Protein AF-A0A2H0JPB0-F1 (afdb_monomer_lite)

Foldseek 3Di:
DDFDWWWQQFPDKQKDFLDPDDDVPPSVVVSNPRTDDDDDDPPLVVLQVDPDFDWGWTADPQKIKTWGAQVQNFKKKWADDPGIIIIHSDPLNVQLVVLFFAAPVVVLVCCVVVVDDPDQDARTPNMGIQGRGWMWMARSVDPPRPTDIDDDDDDPDPDDDPCPPPVVVVVVQPPHEAEQEFFLDPPSLVVVVVCVVVVHNYAYEYEEDCPDPGNVSSVVSCVVVVHDYHYDYPVNCVVVVVVCVVVVVCLCRPPPVNPVSNVCNVCSNVVVCVVDVPDDDD

Sequence (282 aa):
MGTHTTLVRADNAVLFTAPPGPTLQHSMDAAASHVTSGTVLDTDHASRAVLGQFASVTVEDNTFRLRTDPNGLRSIYVHDGPDALVFSTHLHLLALVTGGLRLNVDAFASHWLCHNGFTGESLAADTQRLHAGAGLDIDLRDSARAAAVAAPEPQPEPEPTSDLDDDRVFDVLSGKRLALALSGGLDSRFLLSILLRRRADVHPFVFGDEKDADVAAARMVCRRAGLPLTVIPNASLSHLLDTGYLDIFARDTFCISPITAAQHLCQYDRVLAALSPDVIVD

Radius of gyration: 22.6 Å; chains: 1; bounding box: 52×46×56 Å

Structure (mmCIF, N/CA/C/O backbone):
data_AF-A0A2H0JPB0-F1
#
_entry.id   AF-A0A2H0JPB0-F1
#
loop_
_atom_site.group_PDB
_atom_site.id
_atom_site.type_symbol
_atom_site.label_atom_id
_atom_site.label_alt_id
_atom_site.label_comp_id
_atom_site.label_asym_id
_atom_site.label_entity_id
_atom_site.label_seq_id
_atom_site.pdbx_PDB_ins_code
_atom_site.Cartn_x
_atom_site.Cartn_y
_atom_site.Cartn_z
_atom_site.occupancy
_atom_site.B_iso_or_equiv
_atom_site.auth_seq_id
_atom_site.auth_comp_id
_atom_site.auth_asym_id
_atom_site.auth_atom_id
_atom_site.pdbx_PDB_model_num
ATOM 1 N N . MET A 1 1 ? -22.735 -23.803 18.270 1.00 31.23 1 MET A N 1
ATOM 2 C CA . MET A 1 1 ? -22.518 -22.367 18.011 1.00 31.23 1 MET A CA 1
ATOM 3 C C . MET A 1 1 ? -21.529 -22.298 16.871 1.00 31.23 1 MET A C 1
ATOM 5 O O . MET A 1 1 ? -20.462 -22.879 17.001 1.00 31.23 1 MET A O 1
ATOM 9 N N . GLY A 1 2 ? -21.959 -21.803 15.711 1.00 29.78 2 GLY A N 1
ATOM 10 C CA . GLY A 1 2 ? -21.116 -21.753 14.518 1.00 29.78 2 GLY A CA 1
ATOM 11 C C . GLY A 1 2 ? -20.225 -20.520 14.564 1.00 29.78 2 GLY A C 1
ATOM 12 O O . GLY A 1 2 ? -20.722 -19.426 14.812 1.00 29.78 2 GLY A O 1
ATOM 13 N N . THR A 1 3 ? -18.929 -20.706 14.346 1.00 27.27 3 THR A N 1
ATOM 14 C CA . THR A 1 3 ? -17.975 -19.618 14.132 1.00 27.27 3 THR A CA 1
ATOM 15 C C . THR A 1 3 ? -18.289 -18.973 12.783 1.00 27.27 3 THR A C 1
ATOM 17 O O . THR A 1 3 ? -18.221 -19.638 11.750 1.00 27.27 3 THR A O 1
ATOM 20 N N . HIS A 1 4 ? -18.681 -17.699 12.779 1.00 28.80 4 HIS A N 1
ATOM 21 C CA . HIS A 1 4 ? -18.862 -16.926 11.552 1.00 28.80 4 HIS A CA 1
ATOM 22 C C . HIS A 1 4 ? -17.623 -16.059 11.329 1.00 28.80 4 HIS A C 1
ATOM 24 O O . HIS A 1 4 ? -17.545 -14.927 11.791 1.00 28.80 4 HIS A O 1
ATOM 30 N N . THR A 1 5 ? -16.637 -16.596 10.613 1.00 30.75 5 THR A N 1
ATOM 31 C CA . THR A 1 5 ? -15.475 -15.818 10.178 1.00 30.75 5 THR A CA 1
ATOM 32 C C . THR A 1 5 ? -15.841 -15.050 8.912 1.00 30.75 5 THR A C 1
ATOM 34 O O . THR A 1 5 ? -15.925 -15.617 7.822 1.00 30.75 5 THR A O 1
ATOM 37 N N . THR A 1 6 ? -16.072 -13.747 9.046 1.00 33.22 6 THR A N 1
ATOM 38 C CA . THR A 1 6 ? -16.277 -12.860 7.898 1.00 33.22 6 THR A CA 1
ATOM 39 C C . THR A 1 6 ? -14.927 -12.310 7.456 1.00 33.22 6 THR A C 1
ATOM 41 O O . THR A 1 6 ? -14.369 -11.446 8.119 1.00 33.22 6 THR A O 1
ATOM 44 N N . LEU A 1 7 ? -14.387 -12.789 6.333 1.00 32.06 7 LEU A N 1
ATOM 45 C CA . LEU A 1 7 ? -13.236 -12.151 5.695 1.00 32.06 7 LEU A CA 1
ATOM 46 C C . LEU A 1 7 ? -13.754 -11.006 4.814 1.00 32.06 7 LEU A C 1
ATOM 48 O O . LEU A 1 7 ? -14.201 -11.229 3.687 1.00 32.06 7 LEU A O 1
ATOM 52 N N . VAL A 1 8 ? -13.742 -9.782 5.338 1.00 35.28 8 VAL A N 1
ATOM 53 C CA . VAL A 1 8 ? -14.094 -8.596 4.548 1.00 35.28 8 VAL A CA 1
ATOM 54 C C . VAL A 1 8 ? -12.862 -8.163 3.760 1.00 35.28 8 VAL A C 1
ATOM 56 O O . VAL A 1 8 ? -11.836 -7.814 4.343 1.00 35.28 8 VAL A O 1
ATOM 59 N N . ARG A 1 9 ? -12.956 -8.147 2.426 1.00 33.16 9 ARG A N 1
ATOM 60 C CA . ARG A 1 9 ? -12.003 -7.412 1.589 1.00 33.16 9 ARG A CA 1
ATOM 61 C C . ARG A 1 9 ? -12.288 -5.924 1.806 1.00 33.16 9 ARG A C 1
ATOM 63 O O . ARG A 1 9 ? -13.222 -5.379 1.226 1.00 33.16 9 ARG A O 1
ATOM 70 N N . ALA A 1 10 ? -11.576 -5.320 2.754 1.00 36.22 10 ALA A N 1
ATOM 71 C CA . ALA A 1 10 ? -11.860 -3.981 3.257 1.00 36.22 10 ALA A CA 1
ATOM 72 C C . ALA A 1 10 ? -11.387 -2.890 2.282 1.00 36.22 10 ALA A C 1
ATOM 74 O O . ALA A 1 10 ? -10.395 -2.206 2.528 1.00 36.22 10 ALA A O 1
ATOM 75 N N . ASP A 1 11 ? -12.130 -2.724 1.189 1.00 33.56 11 ASP A N 1
ATOM 76 C CA . ASP A 1 11 ? -12.095 -1.513 0.360 1.00 33.56 11 ASP A CA 1
ATOM 77 C C . ASP A 1 11 ? -13.106 -0.453 0.879 1.00 33.56 11 ASP A C 1
ATOM 79 O O . ASP A 1 11 ? -13.287 0.589 0.259 1.00 33.56 11 ASP A O 1
ATOM 83 N N . ASN A 1 12 ? -13.761 -0.696 2.031 1.00 40.41 12 ASN A N 1
ATOM 84 C CA . ASN A 1 12 ? -14.835 0.130 2.604 1.00 40.41 12 ASN A CA 1
ATOM 85 C C . ASN A 1 12 ? -14.616 0.428 4.102 1.00 40.41 12 ASN A C 1
ATOM 87 O O . ASN A 1 12 ? -14.051 -0.391 4.828 1.00 40.41 12 ASN A O 1
ATOM 91 N N . ALA A 1 13 ? -15.118 1.575 4.577 1.00 37.53 13 ALA A N 1
ATOM 92 C CA . ALA A 1 13 ? -15.218 1.890 6.005 1.00 37.53 13 ALA A CA 1
ATOM 93 C C . ALA A 1 13 ? -16.395 1.144 6.649 1.00 37.53 13 ALA A C 1
ATOM 95 O O . ALA A 1 13 ? -17.462 1.025 6.042 1.00 37.53 13 ALA A O 1
ATOM 96 N N . VAL A 1 14 ? -16.213 0.665 7.882 1.00 52.06 14 VAL A N 1
ATOM 97 C CA . VAL A 1 14 ? -17.272 -0.006 8.644 1.00 52.06 14 VAL A CA 1
ATOM 98 C C . VAL A 1 14 ? -17.556 0.802 9.906 1.00 52.06 14 VAL A C 1
ATOM 100 O O . VAL A 1 14 ? -16.672 1.027 10.731 1.00 52.06 14 VAL A O 1
ATOM 103 N N . LEU A 1 15 ? -18.799 1.267 10.028 1.00 38.41 15 LEU A N 1
ATOM 104 C CA . LEU A 1 15 ? -19.288 2.034 11.169 1.00 38.41 15 LEU A CA 1
ATOM 105 C C . LEU A 1 15 ? -20.043 1.105 12.123 1.00 38.41 15 LEU A C 1
ATOM 107 O O . LEU A 1 15 ? -21.053 0.516 11.734 1.00 38.41 15 LEU A O 1
ATOM 111 N N . PHE A 1 16 ? -19.595 1.030 13.377 1.00 48.72 16 PHE A N 1
ATOM 112 C CA . PHE A 1 16 ? -20.351 0.406 14.459 1.00 48.72 16 PHE A CA 1
ATOM 113 C C . PHE A 1 16 ? -20.7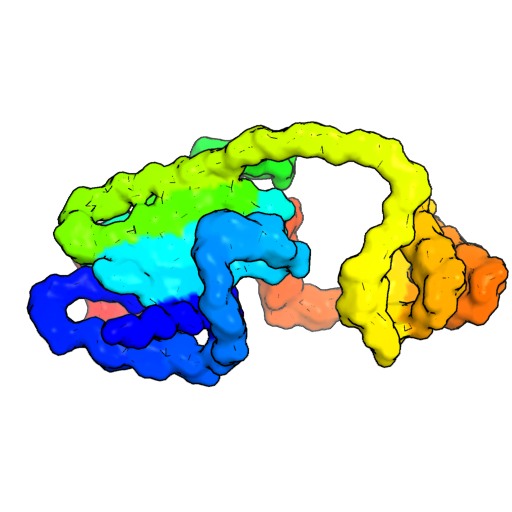43 1.461 15.485 1.00 48.72 16 PHE A C 1
ATOM 115 O O . PHE A 1 16 ? -19.911 1.976 16.228 1.00 48.72 16 PHE A O 1
ATOM 122 N N . THR A 1 17 ? -22.033 1.772 15.536 1.00 34.50 17 THR A N 1
ATOM 123 C CA . THR A 1 17 ? -22.596 2.580 16.614 1.00 34.50 17 THR A CA 1
ATOM 124 C C . THR A 1 17 ? -22.775 1.694 17.842 1.00 34.50 17 THR A C 1
ATOM 126 O O . THR A 1 17 ? -23.327 0.593 17.753 1.00 34.50 17 THR A O 1
ATOM 129 N N . ALA A 1 18 ? -22.286 2.139 18.999 1.00 33.69 18 ALA A N 1
ATOM 130 C CA . ALA A 1 18 ? -22.640 1.480 20.245 1.00 33.69 18 ALA A CA 1
ATOM 131 C C . ALA A 1 18 ? -24.136 1.713 20.482 1.00 33.69 18 ALA A C 1
ATOM 133 O O . ALA A 1 18 ? -24.597 2.852 20.374 1.00 33.69 18 ALA A O 1
ATOM 134 N N . PRO A 1 19 ? -24.937 0.678 20.766 1.00 33.41 19 PRO A N 1
ATOM 135 C CA . PRO A 1 19 ? -26.353 0.911 20.911 1.00 33.41 19 PRO A CA 1
ATOM 136 C C . PRO A 1 19 ? -26.708 1.208 22.371 1.00 33.41 19 PRO A C 1
ATOM 138 O O . PRO A 1 19 ? -26.174 0.573 23.282 1.00 33.41 19 PRO A O 1
ATOM 141 N N . PRO A 1 20 ? -27.752 2.007 22.623 1.00 31.80 20 PRO A N 1
ATOM 142 C CA . PRO A 1 20 ? -28.712 1.682 23.654 1.00 31.80 20 PRO A CA 1
ATOM 143 C C . PRO A 1 20 ? -29.806 0.794 23.016 1.00 31.80 20 PRO A C 1
ATOM 145 O O . PRO A 1 20 ? -30.854 1.295 22.625 1.00 31.80 20 PRO A O 1
ATOM 148 N N . GLY A 1 21 ? -29.578 -0.520 22.848 1.00 35.91 21 GLY A N 1
ATOM 149 C CA . GLY A 1 21 ? -30.621 -1.479 22.407 1.00 35.91 21 GLY A CA 1
ATOM 150 C C . GLY A 1 21 ? -30.342 -2.379 21.177 1.00 35.91 21 GLY A C 1
ATOM 151 O O . GLY A 1 21 ? -29.263 -2.359 20.594 1.00 35.91 21 GLY A O 1
ATOM 152 N N . PRO A 1 22 ? -31.291 -3.256 20.789 1.00 36.25 22 PRO A N 1
ATOM 153 C CA . PRO A 1 22 ? -31.059 -4.353 19.846 1.00 36.25 22 PRO A CA 1
ATOM 154 C C . PRO A 1 22 ? -31.114 -3.873 18.384 1.00 36.25 22 PRO A C 1
ATOM 156 O O . PRO A 1 22 ? -32.128 -4.036 17.711 1.00 36.25 22 PRO A O 1
ATOM 159 N N . THR A 1 23 ? -30.019 -3.293 17.883 1.00 42.84 23 THR A N 1
ATOM 160 C CA . THR A 1 23 ? -29.929 -2.773 16.496 1.00 42.84 23 THR A CA 1
ATOM 161 C C . THR A 1 23 ? -28.714 -3.293 15.711 1.00 42.84 23 THR A C 1
ATOM 163 O O . THR A 1 23 ? -28.474 -2.863 14.588 1.00 42.84 23 THR A O 1
ATOM 166 N N . LEU A 1 24 ? -27.961 -4.256 16.257 1.00 41.44 24 LEU A N 1
ATOM 167 C CA . LEU A 1 24 ? -26.752 -4.814 15.626 1.00 41.44 24 LEU A CA 1
ATOM 168 C C . LEU A 1 24 ? -27.025 -5.623 14.342 1.00 41.44 24 LEU A C 1
ATOM 170 O O . LEU A 1 24 ? -26.141 -5.737 13.498 1.00 41.44 24 LEU A O 1
ATOM 174 N N . GLN A 1 25 ? -28.240 -6.151 14.153 1.00 39.78 25 GLN A N 1
ATOM 175 C CA . GLN A 1 25 ? -28.530 -7.085 13.057 1.00 39.78 25 GLN A CA 1
ATOM 176 C C . GLN A 1 25 ? -28.500 -6.423 11.664 1.00 39.78 25 GLN A C 1
ATOM 178 O O . GLN A 1 25 ? -28.002 -7.019 10.717 1.00 39.78 25 GLN A O 1
ATOM 183 N N . HIS A 1 26 ? -28.983 -5.181 11.532 1.00 37.91 26 HIS A N 1
ATOM 184 C CA . HIS A 1 26 ? -29.129 -4.526 10.224 1.00 37.91 26 HIS A CA 1
ATOM 185 C C . HIS A 1 26 ? -27.812 -3.987 9.639 1.00 37.91 26 HIS A C 1
ATOM 187 O O . HIS A 1 26 ? -27.667 -3.936 8.419 1.00 37.91 26 HIS A O 1
ATOM 193 N N . SER A 1 27 ? -26.834 -3.626 10.477 1.00 40.72 27 SER A N 1
ATOM 194 C CA . SER A 1 27 ? -25.524 -3.137 10.011 1.00 40.72 27 SER A CA 1
ATOM 195 C C . SER A 1 27 ? -24.608 -4.265 9.521 1.00 40.72 27 SER A C 1
ATOM 197 O O . SER A 1 27 ? -23.755 -4.037 8.663 1.00 40.72 27 SER A O 1
ATOM 199 N N . MET A 1 28 ? -24.804 -5.495 10.012 1.00 38.53 28 MET A N 1
ATOM 200 C CA . MET A 1 28 ? -24.041 -6.668 9.566 1.00 38.53 28 MET A CA 1
ATOM 201 C C . MET A 1 28 ? -24.381 -7.073 8.123 1.00 38.53 28 MET A C 1
ATOM 203 O O . MET A 1 28 ? -23.485 -7.463 7.373 1.00 38.53 28 MET A O 1
ATOM 207 N N . ASP A 1 29 ? -25.642 -6.918 7.707 1.00 36.34 29 ASP A N 1
ATOM 208 C CA . ASP A 1 29 ? -26.115 -7.333 6.379 1.00 36.34 29 ASP A CA 1
ATOM 209 C C . ASP A 1 29 ? -25.551 -6.460 5.239 1.00 36.34 29 ASP A C 1
ATOM 211 O O . ASP A 1 29 ? -25.300 -6.956 4.139 1.00 36.34 29 ASP A O 1
ATOM 215 N N . ALA A 1 30 ? -25.286 -5.171 5.489 1.00 34.66 30 ALA A N 1
ATOM 216 C CA . ALA A 1 30 ? -24.742 -4.251 4.482 1.00 34.66 30 ALA A CA 1
ATOM 217 C C . ALA A 1 30 ? -23.243 -4.488 4.201 1.00 34.66 30 ALA A C 1
ATOM 219 O O . ALA A 1 30 ? -22.815 -4.482 3.042 1.00 34.66 30 ALA A O 1
ATOM 220 N N . ALA A 1 31 ? -22.452 -4.768 5.245 1.00 35.91 31 ALA A N 1
ATOM 221 C CA . ALA A 1 31 ? -21.025 -5.091 5.126 1.00 35.91 31 ALA A CA 1
ATOM 222 C C . ALA A 1 31 ? -20.775 -6.477 4.490 1.00 35.91 31 ALA A C 1
ATOM 224 O O . ALA A 1 31 ? -19.703 -6.728 3.939 1.00 35.91 31 ALA A O 1
ATOM 225 N N . ALA A 1 32 ? -21.773 -7.367 4.520 1.00 33.06 32 ALA A N 1
ATOM 226 C CA . ALA A 1 32 ? -21.680 -8.734 4.012 1.00 33.06 32 ALA A CA 1
ATOM 227 C C . ALA A 1 32 ? -21.745 -8.865 2.472 1.00 33.06 32 ALA A C 1
ATOM 229 O O . ALA A 1 32 ? -21.511 -9.949 1.934 1.00 33.06 32 ALA A O 1
ATOM 230 N N . SER A 1 33 ? -22.030 -7.786 1.735 1.00 28.03 33 SER A N 1
ATOM 231 C CA . SER A 1 33 ? -22.273 -7.833 0.280 1.00 28.03 33 SER A CA 1
ATOM 232 C C . SER A 1 33 ? -21.031 -8.116 -0.593 1.00 28.03 33 SER A C 1
ATOM 234 O O . SER A 1 33 ? -21.174 -8.420 -1.778 1.00 28.03 33 SER A O 1
ATOM 236 N N . HIS A 1 34 ? -19.821 -8.118 -0.015 1.00 34.84 34 HIS A N 1
ATOM 237 C CA . HIS A 1 34 ? -18.557 -8.441 -0.702 1.00 34.84 34 HIS A CA 1
ATOM 238 C C . HIS A 1 34 ? -17.701 -9.480 0.053 1.00 34.84 34 HIS A C 1
ATOM 240 O O . HIS A 1 34 ? -16.483 -9.342 0.172 1.00 34.84 34 HIS A O 1
ATOM 246 N N . VAL A 1 35 ? -18.340 -10.530 0.576 1.00 33.62 35 VAL A N 1
ATOM 247 C CA . VAL A 1 35 ? -17.692 -11.590 1.368 1.00 33.62 35 VAL A CA 1
ATOM 248 C C . VAL A 1 35 ? -17.345 -12.803 0.500 1.00 33.62 35 VAL A C 1
ATOM 250 O O . VAL A 1 35 ? -18.212 -13.416 -0.117 1.00 33.62 35 VAL A O 1
ATOM 253 N N . THR A 1 36 ? -16.074 -13.204 0.503 1.00 34.91 36 THR A N 1
ATOM 254 C CA . THR A 1 36 ? -15.636 -14.535 0.050 1.00 34.91 36 THR A CA 1
ATOM 255 C C . THR A 1 36 ? -15.444 -15.433 1.267 1.00 34.91 36 THR A C 1
ATOM 257 O O . THR A 1 36 ? -14.625 -15.119 2.128 1.00 34.91 36 THR A O 1
ATOM 260 N N . SER A 1 37 ? -16.180 -16.548 1.356 1.00 27.89 37 SER A N 1
ATOM 261 C CA . SER A 1 37 ? -15.996 -17.521 2.440 1.00 27.89 37 SER A CA 1
ATOM 262 C C . SER A 1 37 ? -14.654 -18.241 2.285 1.00 27.89 37 SER A C 1
ATOM 264 O O . SER A 1 37 ? -14.410 -18.866 1.252 1.00 27.89 37 SER A O 1
ATOM 266 N N . GLY A 1 38 ? -13.814 -18.185 3.314 1.00 36.59 38 GLY A N 1
ATOM 267 C CA . GLY A 1 38 ? -12.582 -18.962 3.433 1.00 36.59 38 GLY A CA 1
ATOM 268 C C . GLY A 1 38 ? -12.594 -19.799 4.710 1.00 36.59 38 GLY A C 1
ATOM 269 O O . GLY A 1 38 ? -13.334 -19.505 5.646 1.00 36.59 38 GLY A O 1
ATOM 270 N N . THR A 1 39 ? -11.802 -20.868 4.724 1.00 33.03 39 THR A N 1
ATOM 271 C CA . THR A 1 39 ? -11.670 -21.801 5.847 1.00 33.03 39 THR A CA 1
ATOM 272 C C . THR A 1 39 ? -11.251 -21.071 7.124 1.00 33.03 39 THR A C 1
ATOM 274 O O . THR A 1 39 ? -10.307 -20.284 7.105 1.00 33.03 39 THR A O 1
ATOM 277 N N . VAL A 1 40 ? -11.944 -21.360 8.229 1.00 37.09 40 VAL A N 1
ATOM 278 C CA . VAL A 1 40 ? -11.623 -20.855 9.570 1.00 37.09 40 VAL A CA 1
ATOM 279 C C . VAL A 1 40 ? -10.256 -21.396 9.970 1.00 37.09 40 VAL A C 1
ATOM 281 O O . VAL A 1 40 ? -10.084 -22.603 10.142 1.00 37.09 40 VAL A O 1
ATOM 284 N N . LEU A 1 41 ? -9.276 -20.509 10.076 1.00 41.19 41 LEU A N 1
ATOM 285 C CA . LEU A 1 41 ? -7.976 -20.819 10.643 1.00 41.19 41 LEU A CA 1
ATOM 286 C C . LEU A 1 41 ? -7.879 -20.124 12.006 1.00 41.19 41 LEU A C 1
ATOM 288 O O . LEU A 1 41 ? -8.404 -19.025 12.165 1.00 41.19 41 LEU A O 1
ATOM 292 N N . ASP A 1 42 ? -7.214 -20.762 12.967 1.00 47.66 42 ASP A N 1
ATOM 293 C CA . ASP A 1 42 ? -6.915 -20.196 14.288 1.00 47.66 42 ASP A CA 1
ATOM 294 C C . ASP A 1 42 ? -6.270 -18.801 14.144 1.00 47.66 42 ASP A C 1
ATOM 296 O O . ASP A 1 42 ? -5.148 -18.671 13.647 1.00 47.66 42 ASP A O 1
ATOM 300 N N . THR A 1 43 ? -7.025 -17.743 14.461 1.00 54.72 43 THR A N 1
ATOM 301 C CA . THR A 1 43 ? -6.906 -16.434 13.788 1.00 54.72 43 THR A CA 1
ATOM 302 C C . THR A 1 43 ? -5.575 -15.715 14.024 1.00 54.72 43 THR A C 1
ATOM 304 O O . THR A 1 43 ? -5.121 -14.960 13.158 1.00 54.72 43 THR A O 1
ATOM 307 N N . ASP A 1 44 ? -4.905 -15.976 15.148 1.00 57.47 44 ASP A N 1
ATOM 308 C CA . ASP A 1 44 ? -3.653 -15.291 15.495 1.00 57.47 44 ASP A CA 1
ATOM 309 C C . ASP A 1 44 ? -2.418 -15.911 14.847 1.00 57.47 44 ASP A C 1
ATOM 311 O O . ASP A 1 44 ? -1.548 -15.193 14.356 1.00 57.47 44 ASP A O 1
ATOM 315 N N . HIS A 1 45 ? -2.329 -17.239 14.799 1.00 57.44 45 HIS A N 1
ATOM 316 C CA . HIS A 1 45 ? -1.209 -17.909 14.130 1.00 57.44 45 HIS A CA 1
ATOM 317 C C . HIS A 1 45 ? -1.436 -18.020 12.624 1.00 57.44 45 HIS A C 1
ATOM 319 O O . HIS A 1 45 ? -0.490 -17.955 11.837 1.00 57.44 45 HIS A O 1
ATOM 325 N N . ALA A 1 46 ? -2.693 -18.131 12.204 1.00 60.09 46 ALA A N 1
ATOM 326 C CA . ALA A 1 46 ? -3.039 -18.268 10.805 1.00 60.09 46 ALA A CA 1
ATOM 327 C C . ALA A 1 46 ? -2.818 -17.001 9.994 1.00 60.09 46 ALA A C 1
ATOM 329 O O . ALA A 1 46 ? -2.317 -17.089 8.878 1.00 60.09 46 ALA A O 1
ATOM 330 N N . SER A 1 47 ? -3.152 -15.831 10.546 1.00 61.44 47 SER A N 1
ATOM 331 C CA . SER A 1 47 ? -2.924 -14.555 9.859 1.00 61.44 47 SER A CA 1
ATOM 332 C C . SER A 1 47 ? -1.437 -14.338 9.561 1.00 61.44 47 SER A C 1
ATOM 334 O O . SER A 1 47 ? -1.095 -13.888 8.472 1.00 61.44 47 SER A O 1
ATOM 336 N N . ARG A 1 48 ? -0.540 -14.770 10.459 1.00 64.44 48 ARG A N 1
ATOM 337 C CA . ARG A 1 48 ? 0.919 -14.740 10.242 1.00 64.44 48 ARG A CA 1
ATOM 338 C C . ARG A 1 48 ? 1.396 -15.699 9.144 1.00 64.44 48 ARG A C 1
ATOM 340 O O . ARG A 1 48 ? 2.412 -15.436 8.510 1.00 64.44 48 ARG A O 1
ATOM 347 N N . ALA A 1 49 ? 0.679 -16.797 8.909 1.00 68.12 49 ALA A N 1
ATOM 348 C CA . ALA A 1 49 ? 1.000 -17.760 7.856 1.00 68.12 49 ALA A CA 1
ATOM 349 C C . ALA A 1 49 ? 0.509 -17.320 6.464 1.00 68.12 49 ALA A C 1
ATOM 351 O O . ALA A 1 49 ? 0.919 -17.899 5.453 1.00 68.12 49 ALA A O 1
ATOM 352 N N . VAL A 1 50 ? -0.359 -16.305 6.391 1.00 72.56 50 VAL A N 1
ATOM 353 C CA . VAL A 1 50 ? -0.830 -15.753 5.120 1.00 72.56 50 VAL A CA 1
ATOM 354 C C . VAL A 1 50 ? 0.260 -14.877 4.513 1.00 72.56 50 VAL A C 1
ATOM 356 O O . VAL A 1 50 ? 0.564 -13.789 4.995 1.00 72.56 50 VAL A O 1
ATOM 359 N N . LEU A 1 51 ? 0.816 -15.333 3.392 1.00 70.19 51 LEU A N 1
ATOM 360 C CA . LEU A 1 51 ? 1.655 -14.499 2.541 1.00 70.19 51 LEU A CA 1
ATOM 361 C C . LEU A 1 51 ? 0.765 -13.611 1.675 1.00 70.19 51 LEU A C 1
ATOM 363 O O . LEU A 1 51 ? 0.010 -14.104 0.837 1.00 70.19 51 LEU A O 1
ATOM 367 N N . GLY A 1 52 ? 0.865 -12.298 1.851 1.00 74.50 52 GLY A N 1
ATOM 368 C CA . GLY A 1 52 ? 0.141 -11.357 1.008 1.00 74.50 52 GLY A CA 1
ATOM 369 C C . GLY A 1 52 ? 0.022 -9.964 1.605 1.00 74.50 52 GLY A C 1
ATOM 370 O O . GLY A 1 52 ? 0.630 -9.646 2.621 1.00 74.50 52 GLY A O 1
ATOM 371 N N . GLN A 1 53 ? -0.777 -9.140 0.930 1.00 82.25 53 GLN A N 1
ATOM 372 C CA . GLN A 1 53 ? -1.191 -7.816 1.389 1.00 82.25 53 GLN A CA 1
ATOM 373 C C . GLN A 1 53 ? -2.616 -7.933 1.911 1.00 82.25 53 GLN A C 1
ATOM 375 O O . GLN A 1 53 ? -3.519 -8.250 1.131 1.00 82.25 53 GLN A O 1
ATOM 380 N N . PHE A 1 54 ? -2.835 -7.697 3.201 1.00 82.75 54 PHE A N 1
ATOM 381 C CA . PHE A 1 54 ? -4.168 -7.811 3.775 1.00 82.75 54 PHE A CA 1
ATOM 382 C C . PHE A 1 54 ? -4.353 -6.926 5.004 1.00 82.75 54 PHE A C 1
ATOM 384 O O . PHE A 1 54 ? -3.444 -6.675 5.788 1.00 82.75 54 PHE A O 1
ATOM 391 N N . ALA A 1 55 ? -5.597 -6.508 5.175 1.00 87.12 55 ALA A N 1
ATOM 392 C CA . ALA A 1 55 ? -6.165 -6.062 6.430 1.00 87.12 55 ALA A CA 1
ATOM 393 C C . ALA A 1 55 ? -7.401 -6.934 6.649 1.00 87.12 55 ALA A C 1
ATOM 395 O O . ALA A 1 55 ? -8.153 -7.182 5.705 1.00 87.12 55 ALA A O 1
ATOM 396 N N . SER A 1 56 ? -7.585 -7.444 7.859 1.00 90.12 56 SER A N 1
ATOM 397 C CA . SER A 1 56 ? -8.694 -8.338 8.176 1.00 90.12 56 SER A CA 1
ATOM 398 C C . SER A 1 56 ? -9.383 -7.903 9.452 1.00 90.12 56 SER A C 1
ATOM 400 O O . SER A 1 56 ? -8.751 -7.378 10.369 1.00 90.12 56 SER A O 1
ATOM 402 N N . VAL A 1 57 ? -10.690 -8.130 9.477 1.00 89.62 57 VAL A N 1
ATOM 403 C CA . VAL A 1 57 ? -11.537 -7.910 10.638 1.00 89.62 57 VAL A CA 1
ATOM 404 C C . VAL A 1 57 ? -12.428 -9.126 10.777 1.00 89.62 57 VAL A C 1
ATOM 406 O O . VAL A 1 57 ? -13.159 -9.453 9.847 1.00 89.62 57 VAL A O 1
ATOM 409 N N . THR A 1 58 ? -12.370 -9.785 11.924 1.00 89.44 58 THR A N 1
ATOM 410 C CA . THR A 1 58 ? -13.235 -10.918 12.258 1.00 89.44 58 THR A CA 1
ATOM 411 C C . THR A 1 58 ? -14.063 -10.589 13.488 1.00 89.44 58 THR A C 1
ATOM 413 O O . THR A 1 58 ? -13.613 -9.837 14.350 1.00 89.44 58 THR A O 1
ATOM 416 N N . VAL A 1 59 ? -15.263 -11.159 13.584 1.00 86.88 59 VAL A N 1
ATOM 417 C CA . VAL A 1 59 ? -16.162 -10.954 14.725 1.00 86.88 59 VAL A CA 1
ATOM 418 C C . VAL A 1 59 ? -16.508 -12.306 15.322 1.00 86.88 59 VAL A C 1
ATOM 420 O O . VAL A 1 59 ? -17.133 -13.129 14.659 1.00 86.88 59 VAL A O 1
ATOM 423 N N . GLU A 1 60 ? -16.111 -12.534 16.568 1.00 88.38 60 GLU A N 1
ATOM 424 C CA . GLU A 1 60 ? -16.367 -13.782 17.291 1.00 88.38 60 GLU A CA 1
ATOM 425 C C . GLU A 1 60 ? -16.744 -13.467 18.738 1.00 88.38 60 GLU A C 1
ATOM 427 O O . GLU A 1 60 ? -16.039 -12.723 19.405 1.00 88.38 60 GLU A O 1
ATOM 432 N N . ASP A 1 61 ? -17.864 -14.006 19.225 1.00 89.12 61 ASP A N 1
ATOM 433 C CA . ASP A 1 61 ? -18.309 -13.880 20.625 1.00 89.12 61 ASP A CA 1
ATOM 434 C C . ASP A 1 61 ? -18.382 -12.441 21.184 1.00 89.12 61 ASP A C 1
ATOM 436 O O . ASP A 1 61 ? -18.185 -12.212 22.377 1.00 89.12 61 ASP A O 1
ATOM 440 N N . ASN A 1 62 ? -18.775 -11.477 20.341 1.00 86.94 62 ASN A N 1
ATOM 441 C CA . ASN A 1 62 ? -18.769 -10.027 20.618 1.00 86.94 62 ASN A CA 1
ATOM 442 C C . ASN A 1 62 ? -17.370 -9.398 20.688 1.00 86.94 62 ASN A C 1
ATOM 444 O O . ASN A 1 62 ? -17.234 -8.274 21.156 1.00 86.94 62 ASN A O 1
ATOM 448 N N . THR A 1 63 ? -16.345 -10.079 20.192 1.00 88.19 63 THR A N 1
ATOM 449 C CA . THR A 1 63 ? -15.000 -9.537 20.037 1.00 88.19 63 THR A CA 1
ATOM 450 C C . THR A 1 63 ? -14.725 -9.257 18.565 1.00 88.19 63 THR A C 1
ATOM 452 O O . THR A 1 63 ? -14.787 -10.160 17.728 1.00 88.19 63 THR A O 1
ATOM 455 N N . PHE A 1 64 ? -14.383 -8.012 18.243 1.00 90.12 64 PHE A N 1
ATOM 456 C CA . PHE A 1 64 ? -13.729 -7.686 16.981 1.00 90.12 64 PHE A CA 1
ATOM 457 C C . PHE A 1 64 ? -12.246 -8.016 17.088 1.00 90.12 64 PHE A C 1
ATOM 459 O O . PHE A 1 64 ? -11.591 -7.561 18.021 1.00 90.12 64 PHE A O 1
ATOM 466 N N . ARG A 1 65 ? -11.705 -8.748 16.116 1.00 90.62 65 ARG A N 1
ATOM 467 C CA . ARG A 1 65 ? -10.261 -8.933 15.956 1.00 90.62 65 ARG A CA 1
ATOM 468 C C . ARG A 1 65 ? -9.821 -8.314 14.646 1.00 90.62 65 ARG A C 1
ATOM 470 O O . ARG A 1 65 ? -10.259 -8.735 13.578 1.00 90.62 65 ARG A O 1
ATOM 477 N N . LEU A 1 66 ? -8.969 -7.307 14.734 1.00 91.88 66 LEU A N 1
ATOM 478 C CA . LEU A 1 66 ? -8.406 -6.593 13.602 1.00 91.88 66 LEU A CA 1
ATOM 479 C C . LEU A 1 66 ? -6.948 -7.026 13.455 1.00 91.88 66 LEU A C 1
ATOM 481 O O . LEU A 1 66 ? -6.214 -7.059 14.445 1.00 91.88 66 LEU A O 1
ATOM 485 N N . ARG A 1 67 ? -6.526 -7.396 12.246 1.00 90.31 67 ARG A N 1
ATOM 486 C CA . ARG A 1 67 ? -5.155 -7.853 11.956 1.00 90.31 67 ARG A CA 1
ATOM 487 C C . ARG A 1 67 ? -4.663 -7.263 10.640 1.00 90.31 67 ARG A C 1
ATOM 489 O O . ARG A 1 67 ? -5.431 -7.189 9.676 1.00 90.31 67 ARG A O 1
ATOM 496 N N . THR A 1 68 ? -3.390 -6.899 10.585 1.00 86.81 68 THR A N 1
ATOM 497 C CA . THR A 1 68 ? -2.698 -6.403 9.383 1.00 86.81 68 THR A CA 1
ATOM 498 C C . THR A 1 68 ? -1.636 -7.390 8.909 1.00 86.81 68 THR A C 1
ATOM 500 O O . THR A 1 68 ? -1.162 -8.236 9.670 1.00 86.81 68 THR A O 1
ATOM 503 N N . ASP A 1 69 ? -1.249 -7.287 7.637 1.00 83.12 69 ASP A N 1
ATOM 504 C CA . ASP A 1 69 ? -0.178 -8.115 7.096 1.00 83.12 69 ASP A CA 1
ATOM 505 C C . ASP A 1 69 ? 1.183 -7.821 7.760 1.00 83.12 69 ASP A C 1
ATOM 507 O O . ASP A 1 69 ? 1.454 -6.674 8.139 1.00 83.12 69 ASP A O 1
ATOM 511 N N . PRO A 1 70 ? 2.077 -8.825 7.871 1.00 81.19 70 PRO A N 1
ATOM 512 C CA . PRO A 1 70 ? 3.393 -8.657 8.491 1.00 81.19 70 PRO A CA 1
ATOM 513 C C . PRO A 1 70 ? 4.307 -7.630 7.813 1.00 81.19 70 PRO A C 1
ATOM 515 O O . PRO A 1 70 ? 5.270 -7.191 8.432 1.00 81.19 70 PRO A O 1
ATOM 518 N N . ASN A 1 71 ? 4.030 -7.247 6.562 1.00 76.94 71 ASN A N 1
ATOM 519 C CA . ASN A 1 71 ? 4.832 -6.272 5.820 1.00 76.94 71 ASN A CA 1
ATOM 520 C C . ASN A 1 71 ? 4.303 -4.836 5.977 1.00 76.94 71 ASN A C 1
ATOM 522 O O . ASN A 1 71 ? 4.943 -3.896 5.509 1.00 76.94 71 ASN A O 1
ATOM 526 N N . GLY A 1 72 ? 3.141 -4.650 6.615 1.00 77.62 72 GLY A N 1
ATOM 527 C CA . GLY A 1 72 ? 2.516 -3.342 6.808 1.00 77.62 72 GLY A CA 1
ATOM 528 C C . GLY A 1 72 ? 2.051 -2.684 5.513 1.00 77.62 72 GLY A C 1
ATOM 529 O O . GLY A 1 72 ? 1.949 -1.459 5.458 1.00 77.62 72 GLY A O 1
ATOM 530 N N . LEU A 1 73 ? 1.775 -3.471 4.470 1.00 78.75 73 LEU A N 1
ATOM 531 C CA . LEU A 1 73 ? 1.338 -2.954 3.169 1.00 78.75 73 LEU A CA 1
ATOM 532 C C . LEU A 1 73 ? -0.130 -2.511 3.182 1.00 78.75 73 LEU A C 1
ATOM 534 O O . LEU A 1 73 ? -0.570 -1.770 2.295 1.00 78.75 73 LEU A O 1
ATOM 538 N N . ARG A 1 74 ? -0.898 -2.949 4.182 1.00 82.06 74 ARG A N 1
ATOM 539 C CA . ARG A 1 74 ? -2.210 -2.408 4.534 1.00 82.06 74 ARG A CA 1
ATOM 540 C C . ARG A 1 74 ? -2.240 -2.053 6.017 1.00 82.06 74 ARG A C 1
ATOM 542 O O . ARG A 1 74 ? -1.958 -2.882 6.875 1.00 82.06 74 ARG A O 1
ATOM 549 N N . SER A 1 75 ? -2.611 -0.812 6.315 1.00 86.12 75 SER A N 1
ATOM 550 C CA . SER A 1 75 ? -2.883 -0.362 7.682 1.00 86.12 75 SER A CA 1
ATOM 551 C C . SER A 1 75 ? -4.378 -0.417 7.975 1.00 86.12 75 SER A C 1
ATOM 553 O O . SER A 1 75 ? -5.200 -0.302 7.067 1.00 86.12 75 SER A O 1
ATOM 555 N N . ILE A 1 76 ? -4.721 -0.542 9.254 1.00 90.88 76 ILE A N 1
ATOM 556 C CA . ILE A 1 76 ? -6.074 -0.294 9.755 1.00 90.88 76 ILE A CA 1
ATOM 557 C C . ILE A 1 76 ? -5.989 0.898 10.701 1.00 90.88 76 ILE A C 1
ATOM 559 O O . ILE A 1 76 ? -5.168 0.913 11.616 1.00 90.88 76 ILE A O 1
ATOM 563 N N . TYR A 1 77 ? -6.832 1.891 10.473 1.00 91.25 77 TYR A N 1
ATOM 564 C CA . TYR A 1 77 ? -7.024 3.030 11.353 1.00 91.25 77 TYR A CA 1
ATOM 565 C C . TYR A 1 77 ? -8.248 2.774 12.215 1.00 91.25 77 TYR A C 1
ATOM 567 O O . TYR A 1 77 ? -9.279 2.356 11.690 1.00 91.25 77 TYR A O 1
ATOM 575 N N . VAL A 1 78 ? -8.133 3.024 13.512 1.00 92.44 78 VAL A N 1
ATOM 576 C CA . VAL A 1 78 ? -9.195 2.820 14.496 1.00 92.44 78 VAL A CA 1
ATOM 577 C C . VAL A 1 78 ? -9.413 4.133 15.232 1.00 92.44 78 VAL A C 1
ATOM 579 O O . VAL A 1 78 ? -8.479 4.673 15.819 1.00 92.44 78 VAL A O 1
ATOM 582 N N . HIS A 1 79 ? -10.632 4.648 15.181 1.00 90.75 79 HIS A N 1
ATOM 583 C CA . HIS A 1 79 ? -11.083 5.779 15.975 1.00 90.75 79 HIS A CA 1
ATOM 584 C C . HIS A 1 79 ? -12.086 5.275 17.007 1.00 90.75 79 HIS A C 1
ATOM 586 O O . HIS A 1 79 ? -13.123 4.705 16.655 1.00 90.75 79 HIS A O 1
ATOM 592 N N . ASP A 1 80 ? -11.757 5.478 18.277 1.00 87.19 80 ASP A N 1
ATOM 593 C CA . ASP A 1 80 ? -12.633 5.148 19.392 1.00 87.19 80 ASP A CA 1
ATOM 594 C C . ASP A 1 80 ? -13.296 6.426 19.906 1.00 87.19 80 ASP A C 1
ATOM 596 O O . ASP A 1 80 ? -12.742 7.159 20.725 1.00 87.19 80 ASP A O 1
ATOM 600 N N . GLY A 1 81 ? -14.461 6.729 19.336 1.00 84.50 81 GLY A N 1
ATOM 601 C CA . GLY A 1 81 ? -15.268 7.881 19.710 1.00 84.50 81 GLY A CA 1
ATOM 602 C C . GLY A 1 81 ? -16.245 7.555 20.847 1.00 84.50 81 GLY A C 1
ATOM 603 O O . GLY A 1 81 ? -16.515 6.384 21.133 1.00 84.50 81 GLY A O 1
ATOM 604 N N . PRO A 1 82 ? -16.854 8.574 21.476 1.00 80.75 82 PRO A N 1
ATOM 605 C CA . PRO A 1 82 ? -17.792 8.376 22.584 1.00 80.75 82 PRO A CA 1
ATOM 606 C C . PRO A 1 82 ? -18.977 7.472 22.200 1.00 80.75 82 PRO A C 1
ATOM 608 O O . PRO A 1 82 ? -19.337 6.559 22.946 1.00 80.75 82 PRO A O 1
ATOM 611 N N . ASP A 1 83 ? -19.526 7.659 20.999 1.00 79.81 83 ASP A N 1
ATOM 612 C CA . ASP A 1 83 ? -20.753 6.981 20.561 1.00 79.81 83 ASP A CA 1
ATOM 613 C C . ASP A 1 83 ? -20.495 5.736 19.707 1.00 79.81 83 ASP A C 1
ATOM 615 O O . ASP A 1 83 ? -21.346 4.850 19.593 1.00 79.81 83 ASP A O 1
ATOM 619 N N . ALA A 1 84 ? -19.323 5.651 19.083 1.00 84.81 84 ALA A N 1
ATOM 620 C CA . ALA A 1 84 ? -19.046 4.648 18.069 1.00 84.81 84 ALA A CA 1
ATOM 621 C C . ALA A 1 84 ? -17.568 4.280 18.026 1.00 84.81 84 ALA A C 1
ATOM 623 O O . ALA A 1 84 ? -16.688 5.124 18.191 1.00 84.81 84 ALA A O 1
ATOM 624 N N . LEU A 1 85 ? -17.327 3.012 17.717 1.00 86.75 85 LEU A N 1
ATOM 625 C CA . LEU A 1 85 ? -16.030 2.532 17.282 1.00 86.75 85 LEU A CA 1
ATOM 626 C C . LEU A 1 85 ? -16.050 2.488 15.755 1.00 86.75 85 LEU A C 1
ATOM 628 O O . LEU A 1 85 ? -16.897 1.823 15.150 1.00 86.75 85 LEU A O 1
ATOM 632 N N . VAL A 1 86 ? -15.105 3.180 15.130 1.00 90.81 86 VAL A N 1
ATOM 633 C CA . VAL A 1 86 ? -15.002 3.239 13.672 1.00 90.81 86 VAL A CA 1
ATOM 634 C C . VAL A 1 86 ? -13.616 2.789 13.261 1.00 90.81 86 VAL A C 1
ATOM 636 O O . VAL A 1 86 ? -12.616 3.219 13.831 1.00 90.81 86 VAL A O 1
ATOM 639 N N . PHE A 1 87 ? -13.537 1.935 12.249 1.00 92.94 87 PHE A N 1
ATOM 640 C CA . PHE A 1 87 ? -12.257 1.562 11.670 1.00 92.94 87 PHE A CA 1
ATOM 641 C C . PHE A 1 87 ? -12.323 1.508 10.148 1.00 92.94 87 PHE A C 1
ATOM 643 O O . PHE A 1 87 ? -13.375 1.301 9.538 1.00 92.94 87 PHE A O 1
ATOM 650 N N . SER A 1 88 ? -11.174 1.735 9.523 1.00 89.62 88 SER A N 1
ATOM 651 C CA . SER A 1 88 ? -11.042 1.814 8.072 1.00 89.62 88 SER A CA 1
ATOM 652 C C . SER A 1 88 ? -9.601 1.546 7.656 1.00 89.62 88 SER A C 1
ATOM 654 O O . SER A 1 88 ? -8.664 1.878 8.376 1.00 89.62 88 SER A O 1
ATOM 656 N N . THR A 1 89 ? -9.401 1.001 6.462 1.00 86.62 89 THR A N 1
ATOM 657 C CA . THR A 1 89 ? -8.084 0.953 5.803 1.00 86.62 89 THR A CA 1
ATOM 658 C C . THR A 1 89 ? -7.678 2.307 5.209 1.00 86.62 89 THR A C 1
ATOM 660 O O . THR A 1 89 ? -6.525 2.510 4.833 1.00 86.62 89 THR A O 1
ATOM 663 N N . HIS A 1 90 ? -8.611 3.264 5.175 1.00 82.81 90 HIS A N 1
ATOM 664 C CA . HIS A 1 90 ? -8.440 4.605 4.631 1.00 82.81 90 HIS A CA 1
ATOM 665 C C . HIS A 1 90 ? -8.797 5.681 5.659 1.00 82.81 90 HIS A C 1
ATOM 667 O O . HIS A 1 90 ? -9.952 5.795 6.083 1.00 82.81 90 HIS A O 1
ATOM 673 N N . LEU A 1 91 ? -7.823 6.529 5.998 1.00 82.25 91 LEU A N 1
ATOM 674 C CA . LEU A 1 91 ? -7.996 7.605 6.976 1.00 82.25 91 LEU A CA 1
ATOM 675 C C . LEU A 1 91 ? -9.027 8.662 6.536 1.00 82.25 91 LEU A C 1
ATOM 677 O O . LEU A 1 91 ? -9.748 9.199 7.369 1.00 82.25 91 LEU A O 1
ATOM 681 N N . HIS A 1 92 ? -9.150 8.935 5.231 1.00 79.75 92 HIS A N 1
ATOM 682 C CA . HIS A 1 92 ? -10.125 9.912 4.731 1.00 79.75 92 HIS A CA 1
ATOM 683 C C . HIS A 1 92 ? -11.578 9.445 4.916 1.00 79.75 92 HIS A C 1
ATOM 685 O O . HIS A 1 92 ? -12.429 10.261 5.253 1.00 79.75 92 HIS A O 1
ATOM 691 N N . LEU A 1 93 ? -11.861 8.145 4.749 1.00 80.94 93 LEU A N 1
ATOM 692 C CA . LEU A 1 93 ? -13.194 7.593 5.014 1.00 80.94 93 LEU A CA 1
ATOM 693 C C . LEU A 1 93 ? -13.516 7.631 6.505 1.00 80.94 93 LEU A C 1
ATOM 695 O O . LEU A 1 93 ? -14.652 7.904 6.876 1.00 80.94 93 LEU A O 1
ATOM 699 N N . LEU A 1 94 ? -12.507 7.390 7.349 1.00 84.44 94 LEU A N 1
ATOM 700 C CA . LEU A 1 94 ? -12.653 7.523 8.793 1.00 84.44 94 LEU A CA 1
ATOM 701 C C . LEU A 1 94 ? -13.073 8.953 9.147 1.00 84.44 94 LEU A C 1
ATOM 703 O O . LEU A 1 94 ? -14.098 9.127 9.790 1.00 84.44 94 LEU A O 1
ATOM 707 N N . ALA A 1 95 ? -12.361 9.956 8.622 1.00 82.50 95 ALA A N 1
ATOM 708 C CA . ALA A 1 95 ? -12.698 11.361 8.831 1.00 82.50 95 ALA A CA 1
ATOM 709 C C . ALA A 1 95 ? -14.088 11.737 8.313 1.00 82.50 95 ALA A C 1
ATOM 711 O O . ALA A 1 95 ? -14.804 12.468 8.983 1.00 82.50 95 ALA A O 1
ATOM 712 N N . LEU A 1 96 ? -14.505 11.220 7.157 1.00 79.81 96 LEU A N 1
ATOM 713 C CA . LEU A 1 96 ? -15.853 11.465 6.648 1.00 79.81 96 LEU A CA 1
ATOM 714 C C . LEU A 1 96 ? -16.932 10.942 7.611 1.00 79.81 96 LEU A C 1
ATOM 716 O O . LEU A 1 96 ? -17.917 11.630 7.863 1.00 79.81 96 LEU A O 1
ATOM 720 N N . VAL A 1 97 ? -16.746 9.733 8.144 1.00 83.44 97 VAL A N 1
ATOM 721 C CA . VAL A 1 97 ? -17.724 9.069 9.019 1.00 83.44 97 VAL A CA 1
ATOM 722 C C . VAL A 1 97 ? -17.761 9.687 10.416 1.00 83.44 97 VAL A C 1
ATOM 724 O O . VAL A 1 97 ? -18.829 9.758 11.017 1.00 83.44 97 VAL A O 1
ATOM 727 N N . THR A 1 98 ? -16.624 10.154 10.932 1.00 84.25 98 THR A N 1
ATOM 728 C CA . THR A 1 98 ? -16.528 10.769 12.265 1.00 84.25 98 THR A CA 1
ATOM 729 C C . THR A 1 98 ? -16.885 12.256 12.275 1.00 84.25 98 THR A C 1
ATOM 731 O O . THR A 1 98 ? -16.819 12.884 13.326 1.00 84.25 98 THR A O 1
ATOM 734 N N . GLY A 1 99 ? -17.255 12.837 11.128 1.00 84.75 99 GLY A N 1
ATOM 735 C CA . GLY A 1 99 ? -17.535 14.273 11.012 1.00 84.75 99 GLY A CA 1
ATOM 736 C C . GLY A 1 99 ? -16.277 15.149 10.960 1.00 84.75 99 GLY A C 1
ATOM 737 O O . GLY A 1 99 ? -16.352 16.357 11.135 1.00 84.75 99 GLY A O 1
ATOM 738 N N . GLY A 1 100 ? -15.118 14.545 10.711 1.00 85.19 100 GLY A N 1
ATOM 739 C CA . GLY A 1 100 ? -13.794 15.148 10.776 1.00 85.19 100 GLY A CA 1
ATOM 740 C C . GLY A 1 100 ? -12.890 14.387 11.747 1.00 85.19 100 GLY A C 1
ATOM 741 O O . GLY A 1 100 ? -13.343 13.634 12.604 1.00 85.19 100 GLY A O 1
ATOM 742 N N . LEU A 1 101 ? -11.581 14.576 11.611 1.00 85.06 101 LEU A N 1
ATOM 743 C CA . LEU A 1 101 ? -10.603 14.231 12.652 1.00 85.06 101 LEU A CA 1
ATOM 744 C C . LEU A 1 101 ? -9.717 15.452 12.859 1.00 85.06 101 LEU A C 1
ATOM 746 O O . LEU A 1 101 ? -9.703 16.370 12.044 1.00 85.06 101 LEU A O 1
ATOM 750 N N . ARG A 1 102 ? -8.937 15.462 13.931 1.00 87.38 102 ARG A N 1
ATOM 751 C CA . ARG A 1 102 ? -7.922 16.492 14.162 1.00 87.38 102 ARG A CA 1
ATOM 752 C C . ARG A 1 102 ? -6.564 15.996 13.703 1.00 87.38 102 ARG A C 1
ATOM 754 O O . ARG A 1 102 ? -6.270 14.817 13.840 1.00 87.38 102 ARG A O 1
ATOM 761 N N . LEU A 1 103 ? -5.707 16.878 13.200 1.00 85.94 103 LEU A N 1
ATOM 762 C CA . LEU A 1 103 ? -4.342 16.494 12.849 1.00 85.94 103 LEU A CA 1
ATOM 763 C C . LEU A 1 103 ? -3.503 16.214 14.105 1.00 85.94 103 LEU A C 1
ATOM 765 O O . LEU A 1 103 ? -3.456 17.037 15.019 1.00 85.94 103 LEU A O 1
ATOM 769 N N . ASN A 1 104 ? -2.780 15.096 14.106 1.00 87.56 104 ASN A N 1
ATOM 770 C CA . ASN A 1 104 ? -1.670 14.863 15.022 1.00 87.56 104 ASN A CA 1
ATOM 771 C C . ASN A 1 104 ? -0.406 15.534 14.460 1.00 87.56 104 ASN A C 1
ATOM 773 O O . ASN A 1 104 ? 0.235 15.012 13.547 1.00 87.56 104 ASN A O 1
ATOM 777 N N . VAL A 1 105 ? -0.068 16.713 14.991 1.00 85.38 105 VAL A N 1
ATOM 778 C CA . VAL A 1 105 ? 1.046 17.545 14.501 1.00 85.38 105 VAL A CA 1
ATOM 779 C C . VAL A 1 105 ? 2.400 16.845 14.653 1.00 85.38 105 VAL A C 1
ATOM 781 O O . VAL A 1 105 ? 3.247 16.973 13.770 1.00 85.38 105 VAL A O 1
ATOM 784 N N . ASP A 1 106 ? 2.598 16.073 15.720 1.00 88.81 106 ASP A N 1
ATOM 785 C CA . ASP A 1 106 ? 3.877 15.412 15.992 1.00 88.81 106 ASP A CA 1
ATOM 786 C C . ASP A 1 106 ? 4.102 14.224 15.047 1.00 88.81 106 ASP A C 1
ATOM 788 O O . ASP A 1 106 ? 5.164 14.107 14.422 1.00 88.81 106 ASP A O 1
ATOM 792 N N . ALA A 1 107 ? 3.071 13.395 14.851 1.00 85.56 107 ALA A N 1
ATOM 793 C CA . ALA A 1 107 ? 3.110 12.299 13.883 1.00 85.56 107 ALA A CA 1
ATOM 794 C C . ALA A 1 107 ? 3.258 12.825 12.447 1.00 85.56 107 ALA A C 1
ATOM 796 O O . ALA A 1 107 ? 4.041 12.291 11.658 1.00 85.56 107 ALA A O 1
ATOM 797 N N . PHE A 1 108 ? 2.559 13.917 12.124 1.00 83.88 108 PHE A N 1
ATOM 798 C CA . PHE A 1 108 ? 2.712 14.645 10.868 1.00 83.88 108 PHE A CA 1
ATOM 799 C C . PHE A 1 108 ? 4.155 15.096 10.654 1.00 83.88 108 PHE A C 1
ATOM 801 O O . PHE A 1 108 ? 4.731 14.825 9.599 1.00 83.88 108 PHE A O 1
ATOM 808 N N . ALA A 1 109 ? 4.746 15.783 11.635 1.00 83.06 109 ALA A N 1
ATOM 809 C CA . ALA A 1 109 ? 6.075 16.368 11.495 1.00 83.06 109 ALA A CA 1
ATOM 810 C C . ALA A 1 109 ? 7.126 15.268 11.343 1.00 83.06 109 ALA A C 1
ATOM 812 O O . ALA A 1 109 ? 8.012 15.361 10.492 1.00 83.06 109 ALA A O 1
ATOM 813 N N . SER A 1 110 ? 6.967 14.186 12.103 1.00 83.31 110 SER A N 1
ATOM 814 C CA . SER A 1 110 ? 7.803 12.993 12.008 1.00 83.31 110 SER A CA 1
ATOM 815 C C . SER A 1 110 ? 7.707 12.341 10.629 1.00 83.31 110 SER A C 1
ATOM 817 O O . SER A 1 110 ? 8.732 12.043 10.019 1.00 83.31 110 SER A O 1
ATOM 819 N N . HIS A 1 111 ? 6.496 12.159 10.095 1.00 79.00 111 HIS A N 1
ATOM 820 C CA . HIS A 1 111 ? 6.304 11.601 8.755 1.00 79.00 111 HIS A CA 1
ATOM 821 C C . HIS A 1 111 ? 6.911 12.503 7.673 1.00 79.00 111 HIS A C 1
ATOM 823 O O . HIS A 1 111 ? 7.608 12.016 6.785 1.00 79.00 111 HIS A O 1
ATOM 829 N N . TRP A 1 112 ? 6.702 13.816 7.780 1.00 75.94 112 TRP A N 1
ATOM 830 C CA . TRP A 1 112 ? 7.232 14.805 6.845 1.00 75.94 112 TRP A CA 1
ATOM 831 C C . TRP A 1 112 ? 8.762 14.779 6.773 1.00 75.94 112 TRP A C 1
ATOM 833 O O . TRP A 1 112 ? 9.340 14.762 5.687 1.00 75.94 112 TRP A O 1
ATOM 843 N N . LEU A 1 113 ? 9.422 14.760 7.933 1.00 80.56 113 LEU A N 1
ATOM 844 C CA . LEU A 1 113 ? 10.878 14.836 8.020 1.00 80.56 113 LEU A CA 1
ATOM 845 C C . LEU A 1 113 ? 11.563 13.501 7.720 1.00 80.56 113 LEU A C 1
ATOM 847 O O . LEU A 1 113 ? 12.648 13.497 7.143 1.00 80.56 113 LEU A O 1
ATOM 851 N N . CYS A 1 114 ? 10.949 12.379 8.102 1.00 75.25 114 CYS A N 1
ATOM 852 C CA . CYS A 1 114 ? 11.603 11.073 8.050 1.00 75.25 114 CYS A CA 1
ATOM 853 C C . CYS A 1 114 ? 11.170 10.199 6.863 1.00 75.25 114 CYS A C 1
ATOM 855 O O . CYS A 1 114 ? 11.820 9.180 6.643 1.00 75.25 114 CYS A O 1
ATOM 857 N N . HIS A 1 115 ? 10.124 10.574 6.107 1.00 57.50 115 HIS A N 1
ATOM 858 C CA . HIS A 1 115 ? 9.492 9.857 4.973 1.00 57.50 115 HIS A CA 1
ATOM 859 C C . HIS A 1 115 ? 8.984 8.425 5.272 1.00 57.50 115 HIS A C 1
ATOM 861 O O . HIS A 1 115 ? 7.942 8.029 4.769 1.00 57.50 115 HIS A O 1
ATOM 867 N N . ASN A 1 116 ? 9.659 7.665 6.138 1.00 59.16 116 ASN A N 1
ATOM 868 C CA . ASN A 1 116 ? 9.371 6.289 6.535 1.00 59.16 116 ASN A CA 1
ATOM 869 C C . ASN A 1 116 ? 9.432 6.161 8.065 1.00 59.16 116 ASN A C 1
ATOM 871 O O . ASN A 1 116 ? 10.283 5.471 8.625 1.00 59.16 116 ASN A O 1
ATOM 875 N N . GLY A 1 117 ? 8.554 6.883 8.764 1.00 62.28 117 GLY A N 1
ATOM 876 C CA . GLY A 1 117 ? 8.438 6.752 10.214 1.00 62.28 117 GLY A CA 1
ATOM 877 C C . GLY A 1 117 ? 7.942 5.355 10.600 1.00 62.28 117 GLY A C 1
ATOM 878 O O . GLY A 1 117 ? 6.814 4.990 10.270 1.00 62.28 117 GLY A O 1
ATOM 879 N N . PHE A 1 118 ? 8.749 4.599 11.349 1.00 66.88 118 PHE A N 1
ATOM 880 C CA . PHE A 1 118 ? 8.365 3.323 11.976 1.00 66.88 118 PHE A CA 1
ATOM 881 C C . PHE A 1 118 ? 7.481 3.531 13.219 1.00 66.88 118 PHE A C 1
ATOM 883 O O . PHE A 1 118 ? 7.604 2.820 14.213 1.00 66.88 118 PHE A O 1
ATOM 890 N N . THR A 1 119 ? 6.616 4.546 13.204 1.00 76.38 119 THR A N 1
ATOM 891 C CA . THR A 1 119 ? 5.736 4.848 14.332 1.00 76.38 119 THR A CA 1
ATOM 892 C C . THR A 1 119 ? 4.400 4.126 14.156 1.00 76.38 119 THR A C 1
ATOM 894 O O . THR A 1 119 ? 3.877 3.982 13.047 1.00 76.38 119 THR A O 1
ATOM 897 N N . GLY A 1 120 ? 3.824 3.664 15.266 1.00 75.00 120 GLY A N 1
ATOM 898 C CA . GLY A 1 120 ? 2.428 3.212 15.313 1.00 75.00 120 GLY A CA 1
ATOM 899 C C . GLY A 1 120 ? 1.427 4.373 15.352 1.00 75.00 120 GLY A C 1
ATOM 900 O O . GLY A 1 120 ? 0.227 4.151 15.477 1.00 75.00 120 GLY A O 1
ATOM 901 N N . GLU A 1 121 ? 1.910 5.614 15.277 1.00 84.69 121 GLU A N 1
ATOM 902 C CA . GLU A 1 121 ? 1.074 6.800 15.400 1.00 84.69 121 GLU A CA 1
ATOM 903 C C . GLU A 1 121 ? 0.300 7.071 14.109 1.00 84.69 121 GLU A C 1
ATOM 905 O O . GLU A 1 121 ? 0.807 6.906 12.995 1.00 84.69 121 GLU A O 1
ATOM 910 N N . SER A 1 122 ? -0.951 7.495 14.269 1.00 87.56 122 SER A N 1
ATOM 911 C CA . SER A 1 122 ? -1.765 8.000 13.169 1.00 87.56 122 SER A CA 1
ATOM 912 C C . SER A 1 122 ? -1.489 9.484 12.942 1.00 87.56 122 SER A C 1
ATOM 914 O O . SER A 1 122 ? -1.194 10.233 13.873 1.00 87.56 122 SER A O 1
ATOM 916 N N . LEU A 1 123 ? -1.657 9.921 11.693 1.00 87.75 123 LEU A N 1
ATOM 917 C CA . LEU A 1 123 ? -1.639 11.339 11.325 1.00 87.75 123 LEU A CA 1
ATOM 918 C C . LEU A 1 123 ? -2.882 12.085 11.817 1.00 87.75 123 LEU A C 1
ATOM 920 O O . LEU A 1 123 ? -2.872 13.311 11.889 1.00 87.75 123 LEU A O 1
ATOM 924 N N . ALA A 1 124 ?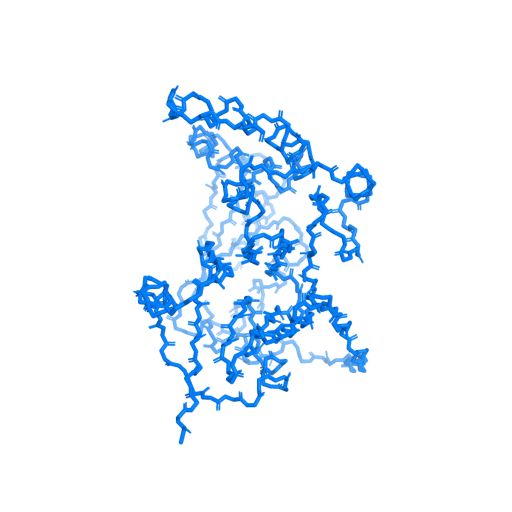 -3.937 11.357 12.179 1.00 88.62 124 ALA A N 1
ATOM 925 C CA . ALA A 1 124 ? -5.075 11.900 12.898 1.00 88.62 124 ALA A CA 1
ATOM 926 C C . ALA A 1 124 ? -4.907 11.675 14.406 1.00 88.62 124 ALA A C 1
ATOM 928 O O . ALA A 1 124 ? -4.586 10.570 14.844 1.00 88.62 124 ALA A O 1
ATOM 929 N N . ALA A 1 125 ? -5.145 12.720 15.193 1.00 88.12 125 ALA A N 1
ATOM 930 C CA . ALA A 1 125 ? -5.281 12.631 16.636 1.00 88.12 125 ALA A CA 1
ATOM 931 C C . ALA A 1 125 ? -6.464 11.724 17.000 1.00 88.12 125 ALA A C 1
ATOM 933 O O . ALA A 1 125 ? -7.386 11.535 16.200 1.00 88.12 125 ALA A O 1
ATOM 934 N N . ASP A 1 126 ? -6.399 11.131 18.192 1.00 88.69 126 ASP A N 1
ATOM 935 C CA . ASP A 1 126 ? -7.440 10.241 18.725 1.00 88.69 126 ASP A CA 1
ATOM 936 C C . ASP A 1 126 ? -7.761 9.060 17.787 1.00 88.69 126 ASP A C 1
ATOM 938 O O . ASP A 1 126 ? -8.854 8.498 17.778 1.00 88.69 126 ASP A O 1
ATOM 942 N N . THR A 1 127 ? -6.790 8.700 16.947 1.00 90.25 127 THR A N 1
ATOM 943 C CA . THR A 1 127 ? -6.857 7.583 16.012 1.00 90.25 127 THR A CA 1
ATOM 944 C C . THR A 1 127 ? -5.621 6.722 16.203 1.00 90.25 127 THR A C 1
ATOM 946 O O . THR A 1 127 ? -4.492 7.213 16.244 1.00 90.25 127 THR A O 1
ATOM 949 N N . GLN A 1 128 ? -5.819 5.417 16.267 1.00 90.50 128 GLN A N 1
ATOM 950 C CA . GLN A 1 128 ? -4.754 4.434 16.334 1.00 90.50 128 GLN A CA 1
ATOM 951 C C . GLN A 1 128 ? -4.495 3.848 14.947 1.00 90.50 128 GLN A C 1
ATOM 953 O O . GLN A 1 128 ? -5.437 3.547 14.216 1.00 90.50 128 GLN A O 1
ATOM 958 N N . ARG A 1 129 ? -3.222 3.667 14.575 1.00 90.44 129 ARG A N 1
ATOM 959 C CA . ARG A 1 129 ? -2.840 2.955 13.351 1.00 90.44 129 ARG A CA 1
ATOM 960 C C . ARG A 1 129 ? -2.272 1.585 13.705 1.00 90.44 129 ARG A C 1
ATOM 962 O O . ARG A 1 129 ? -1.235 1.482 14.359 1.00 90.44 129 ARG A O 1
ATOM 969 N N . LEU A 1 130 ? -2.908 0.528 13.214 1.00 89.12 130 LEU A N 1
ATOM 970 C CA . LEU A 1 130 ? -2.339 -0.815 13.240 1.00 89.12 130 LEU A CA 1
ATOM 971 C C . LEU A 1 130 ? -1.208 -0.886 12.209 1.00 89.12 130 LEU A C 1
ATOM 973 O O . LEU A 1 130 ? -1.430 -0.709 11.009 1.00 89.12 130 LEU A O 1
ATOM 977 N N . HIS A 1 131 ? 0.012 -1.079 12.707 1.00 83.75 131 HIS A N 1
ATOM 978 C CA . HIS A 1 131 ? 1.238 -1.178 11.918 1.00 83.75 131 HIS A CA 1
ATOM 979 C C . HIS A 1 131 ? 1.448 -2.606 11.393 1.00 83.75 131 HIS A C 1
ATOM 981 O O . HIS A 1 131 ? 0.565 -3.449 11.506 1.00 83.75 131 HIS A O 1
ATOM 987 N N . ALA A 1 132 ? 2.601 -2.875 10.782 1.00 84.00 132 ALA A N 1
ATOM 988 C CA . ALA A 1 132 ? 2.944 -4.179 10.222 1.00 84.00 132 ALA A CA 1
ATOM 989 C C . ALA A 1 132 ? 2.805 -5.316 11.252 1.00 84.00 132 ALA A C 1
ATOM 991 O O . ALA A 1 132 ? 3.395 -5.250 12.329 1.00 84.00 132 ALA A O 1
ATOM 992 N N . GLY A 1 133 ? 2.015 -6.341 10.920 1.00 84.88 133 GLY A N 1
ATOM 993 C CA . GLY A 1 133 ? 1.784 -7.521 11.761 1.00 84.88 133 GLY A CA 1
ATOM 994 C C . GLY A 1 133 ? 1.062 -7.249 13.084 1.00 84.88 133 GLY A C 1
ATOM 995 O O . GLY A 1 133 ? 1.055 -8.116 13.959 1.00 84.88 133 GLY A O 1
ATOM 996 N N . ALA A 1 134 ? 0.488 -6.057 13.251 1.00 87.19 134 ALA A N 1
ATOM 997 C CA . ALA A 1 134 ? -0.204 -5.666 14.464 1.00 87.19 134 ALA A CA 1
ATOM 998 C C . ALA A 1 134 ? -1.580 -6.337 14.573 1.00 87.19 134 ALA A C 1
ATOM 1000 O O . ALA A 1 134 ? -2.271 -6.589 13.578 1.00 87.19 134 ALA A O 1
ATOM 1001 N N . GLY A 1 135 ? -1.994 -6.573 15.816 1.00 89.56 135 GLY A N 1
ATOM 1002 C CA . GLY A 1 135 ? -3.325 -7.060 16.151 1.00 89.56 135 GLY A CA 1
ATOM 1003 C C . GLY A 1 135 ? -4.005 -6.187 17.193 1.00 89.56 135 GLY A C 1
ATOM 1004 O O . GLY A 1 135 ? -3.351 -5.666 18.099 1.00 89.56 135 GLY A O 1
ATOM 1005 N N . LEU A 1 136 ? -5.319 -6.037 17.048 1.00 90.06 136 LEU A N 1
ATOM 1006 C CA . LEU A 1 136 ? -6.181 -5.377 18.018 1.00 90.06 136 LEU A CA 1
ATOM 1007 C C . LEU A 1 136 ? -7.428 -6.216 18.262 1.00 90.06 136 LEU A C 1
ATOM 1009 O O . LEU A 1 136 ? -8.141 -6.541 17.312 1.00 90.06 136 LEU A O 1
ATOM 1013 N N . ASP A 1 137 ? -7.684 -6.528 19.527 1.00 90.44 137 ASP A N 1
ATOM 1014 C CA . ASP A 1 137 ? -8.893 -7.219 19.962 1.00 90.44 137 ASP A CA 1
ATOM 1015 C C . ASP A 1 137 ? -9.752 -6.271 20.783 1.00 90.44 137 ASP A C 1
ATOM 1017 O O . ASP A 1 137 ? -9.272 -5.634 21.719 1.00 90.44 137 ASP A O 1
ATOM 1021 N N . ILE A 1 138 ? -11.024 -6.171 20.412 1.00 88.44 138 ILE A N 1
ATOM 1022 C CA . ILE A 1 138 ? -11.975 -5.242 21.010 1.00 88.44 138 ILE A CA 1
ATOM 1023 C C . ILE A 1 138 ? -13.198 -6.039 21.443 1.00 88.44 138 ILE A C 1
ATOM 1025 O O . ILE A 1 138 ? -13.987 -6.473 20.602 1.00 88.44 138 ILE A O 1
ATOM 1029 N N . ASP A 1 139 ? -13.350 -6.250 22.749 1.00 88.06 139 ASP A N 1
ATOM 1030 C CA . ASP A 1 139 ? -14.550 -6.857 23.327 1.00 88.06 139 ASP A CA 1
ATOM 1031 C C . ASP A 1 139 ? -15.649 -5.795 23.455 1.00 88.06 139 ASP A C 1
ATOM 1033 O O . ASP A 1 139 ? -15.526 -4.844 24.220 1.00 88.06 139 ASP A O 1
ATOM 1037 N N . LEU A 1 140 ? -16.747 -5.967 22.721 1.00 82.50 140 LEU A N 1
ATOM 1038 C CA . LEU A 1 140 ? -17.881 -5.038 22.714 1.00 82.50 140 LEU A CA 1
ATOM 1039 C C . LEU A 1 140 ? -18.649 -4.999 24.037 1.00 82.50 140 LEU A C 1
ATOM 1041 O O . LEU A 1 140 ? -19.498 -4.128 24.228 1.00 82.50 140 LEU A O 1
ATOM 1045 N N . ARG A 1 141 ? -18.406 -5.958 24.934 1.00 84.75 141 ARG A N 1
ATOM 1046 C CA . ARG A 1 141 ? -18.993 -5.968 26.277 1.00 84.75 141 ARG A CA 1
ATOM 1047 C C . ARG A 1 141 ? -18.210 -5.084 27.236 1.00 84.75 141 ARG A C 1
ATOM 1049 O O . ARG A 1 141 ? -18.761 -4.702 28.267 1.00 84.75 141 ARG A O 1
ATOM 1056 N N . ASP A 1 142 ? -16.954 -4.780 26.917 1.00 81.06 142 ASP A N 1
ATOM 1057 C CA . ASP A 1 142 ? -16.145 -3.886 27.725 1.00 81.06 142 ASP A CA 1
ATOM 1058 C C . ASP A 1 142 ? -16.415 -2.434 27.323 1.00 81.06 142 ASP A C 1
ATOM 1060 O O . ASP A 1 142 ? -16.100 -1.978 26.223 1.00 81.06 142 ASP A O 1
ATOM 1064 N N . SER A 1 143 ? -17.029 -1.686 28.238 1.00 65.38 143 SER A N 1
ATOM 1065 C CA . SER A 1 143 ? -17.211 -0.244 28.078 1.00 65.38 143 SER A CA 1
ATOM 1066 C C . SER A 1 143 ? -15.883 0.517 28.113 1.00 65.38 143 SER A C 1
ATOM 1068 O O . SER A 1 143 ? -15.806 1.626 27.587 1.00 65.38 143 SER A O 1
ATOM 1070 N N . ALA A 1 144 ? -14.839 -0.056 28.725 1.00 60.19 144 ALA A N 1
ATOM 1071 C CA . ALA A 1 144 ? -13.485 0.472 28.685 1.00 60.19 144 ALA A CA 1
ATOM 1072 C C . ALA A 1 144 ? -12.796 -0.042 27.415 1.00 60.19 144 ALA A C 1
ATOM 1074 O O . ALA A 1 144 ? -12.003 -0.976 27.432 1.00 60.19 144 ALA A O 1
ATOM 1075 N N . ARG A 1 145 ? -13.094 0.604 26.290 1.00 64.62 145 ARG A N 1
ATOM 1076 C CA . ARG A 1 145 ? -12.613 0.259 24.940 1.00 64.62 145 ARG A CA 1
ATOM 1077 C C . ARG A 1 145 ? -11.101 0.456 24.714 1.00 64.62 145 ARG A C 1
ATOM 1079 O O . ARG A 1 145 ? -10.633 0.481 23.578 1.00 64.62 145 ARG A O 1
ATOM 1086 N N . ALA A 1 146 ? -10.312 0.565 25.784 1.00 54.75 146 ALA A N 1
ATOM 1087 C CA . ALA A 1 146 ? -8.865 0.714 25.726 1.00 54.75 146 ALA A CA 1
ATOM 1088 C C . ALA A 1 146 ? -8.211 -0.604 25.284 1.00 54.75 146 ALA A C 1
ATOM 1090 O O . ALA A 1 146 ? -7.762 -1.411 26.096 1.00 54.75 146 ALA A O 1
ATOM 1091 N N . ALA A 1 147 ? -8.158 -0.821 23.976 1.00 61.53 147 ALA A N 1
ATOM 1092 C CA . ALA A 1 147 ? -7.515 -1.982 23.398 1.00 61.53 147 ALA A CA 1
ATOM 1093 C C . ALA A 1 147 ? -6.013 -1.705 23.199 1.00 61.53 147 ALA A C 1
ATOM 1095 O O . ALA A 1 147 ? -5.597 -0.727 22.569 1.00 61.53 147 ALA A O 1
ATOM 1096 N N . ALA A 1 148 ? -5.174 -2.565 23.778 1.00 66.12 148 ALA A N 1
ATOM 1097 C CA . ALA A 1 148 ? -3.737 -2.518 23.558 1.00 66.12 148 ALA A CA 1
ATOM 1098 C C . ALA A 1 148 ? -3.420 -3.125 22.188 1.00 66.12 148 ALA A C 1
ATOM 1100 O O . ALA A 1 148 ? -3.827 -4.246 21.887 1.00 66.12 148 ALA A O 1
ATOM 1101 N N . VAL A 1 149 ? -2.658 -2.402 21.368 1.00 76.56 149 VAL A N 1
ATOM 1102 C CA . VAL A 1 149 ? -2.106 -2.978 20.141 1.00 76.56 149 VAL A CA 1
ATOM 1103 C C . VAL A 1 149 ? -0.984 -3.918 20.526 1.00 76.56 149 VAL A C 1
ATOM 1105 O O . VAL A 1 149 ? 0.019 -3.496 21.105 1.00 76.56 149 VAL A O 1
ATOM 1108 N N . ALA A 1 150 ? -1.149 -5.190 20.183 1.00 75.00 150 ALA A N 1
ATOM 1109 C CA . ALA A 1 150 ? -0.071 -6.147 20.304 1.00 75.00 150 ALA A CA 1
ATOM 1110 C C . ALA A 1 150 ? 1.015 -5.778 19.287 1.00 75.00 150 ALA A C 1
ATOM 1112 O O . ALA A 1 150 ? 0.771 -5.768 18.076 1.00 75.00 150 ALA A O 1
ATOM 1113 N N . ALA A 1 151 ? 2.208 -5.454 19.787 1.00 70.38 151 ALA A N 1
ATOM 1114 C CA . ALA A 1 151 ? 3.384 -5.338 18.941 1.00 70.38 151 ALA A CA 1
ATOM 1115 C C . ALA A 1 151 ? 3.711 -6.716 18.341 1.00 70.38 151 ALA A C 1
ATOM 1117 O O . ALA A 1 151 ? 3.521 -7.736 19.016 1.00 70.38 151 ALA A O 1
ATOM 1118 N N . PRO A 1 152 ? 4.215 -6.776 17.099 1.00 69.19 152 PRO A N 1
ATOM 1119 C CA . PRO A 1 152 ? 4.700 -8.023 16.542 1.00 69.19 152 PRO A CA 1
ATOM 1120 C C . PRO A 1 152 ? 5.844 -8.558 17.409 1.00 69.19 152 PRO A C 1
ATOM 1122 O O . PRO A 1 152 ? 6.753 -7.825 17.802 1.00 69.19 152 PRO A O 1
ATOM 1125 N N . GLU A 1 153 ? 5.797 -9.852 17.708 1.00 69.06 153 GLU A N 1
ATOM 1126 C CA . GLU A 1 153 ? 6.916 -10.523 18.361 1.00 69.06 153 GLU A CA 1
ATOM 1127 C C . GLU A 1 153 ? 8.108 -10.554 17.399 1.00 69.06 153 GLU A C 1
ATOM 1129 O O . GLU A 1 153 ? 7.918 -10.904 16.224 1.00 69.06 153 GLU A O 1
ATOM 1134 N N . PRO A 1 154 ? 9.329 -10.237 17.873 1.00 70.00 154 PRO A N 1
ATOM 1135 C CA . PRO A 1 154 ? 10.532 -10.356 17.065 1.00 70.00 154 PRO A CA 1
ATOM 1136 C C . PRO A 1 154 ? 10.609 -11.757 16.466 1.00 70.00 154 PRO A C 1
ATOM 1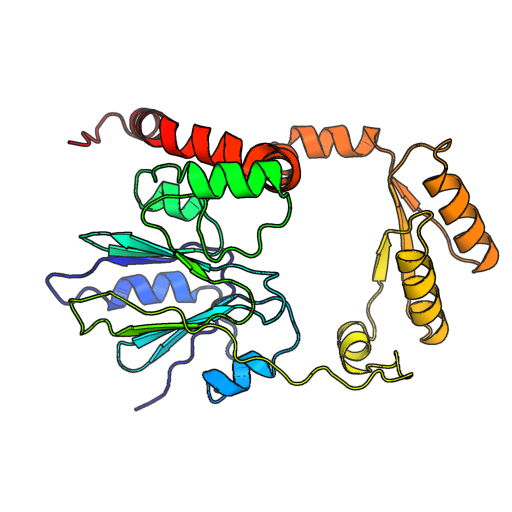138 O O . PRO A 1 154 ? 10.643 -12.753 17.190 1.00 70.00 154 PRO A O 1
ATOM 1141 N N . GLN A 1 155 ? 10.608 -11.836 15.140 1.00 65.00 155 GLN A N 1
ATOM 1142 C CA . GLN A 1 155 ? 10.872 -13.094 14.463 1.00 65.00 155 GLN A CA 1
ATOM 1143 C C . GLN A 1 155 ? 12.385 -13.322 14.442 1.00 65.00 155 GLN A C 1
ATOM 1145 O O . GLN A 1 155 ? 13.138 -12.353 14.300 1.00 65.00 155 GLN A O 1
ATOM 1150 N N . PRO A 1 156 ? 12.850 -14.574 14.584 1.00 70.62 156 PRO A N 1
ATOM 1151 C CA . PRO A 1 156 ? 14.244 -14.881 14.313 1.00 70.62 156 PRO A CA 1
ATOM 1152 C C . PRO A 1 156 ? 14.571 -14.430 12.889 1.00 70.62 156 PRO A C 1
ATOM 1154 O O . PRO A 1 156 ? 13.781 -14.660 11.969 1.00 70.62 156 PRO A O 1
ATOM 1157 N N . GLU A 1 157 ? 15.713 -13.761 12.720 1.00 68.19 157 GLU A N 1
ATOM 1158 C CA . GLU A 1 157 ? 16.177 -13.398 11.386 1.00 68.19 157 GLU A CA 1
ATOM 1159 C C . GLU A 1 157 ? 16.268 -14.679 10.550 1.00 68.19 157 GLU A C 1
ATOM 1161 O O . GLU A 1 157 ? 16.869 -15.661 11.000 1.00 68.19 157 GLU A O 1
ATOM 1166 N N . PRO A 1 158 ? 15.631 -14.720 9.368 1.00 67.19 158 PRO A N 1
ATOM 1167 C CA . PRO A 1 158 ? 15.773 -15.870 8.504 1.00 67.19 158 PRO A CA 1
ATOM 1168 C C . PRO A 1 158 ? 17.248 -16.003 8.126 1.00 67.19 158 PRO A C 1
ATOM 1170 O O . PRO A 1 158 ? 17.880 -15.030 7.712 1.00 67.19 158 PRO A O 1
ATOM 1173 N N . GLU A 1 159 ? 17.788 -17.215 8.254 1.00 75.69 159 GLU A N 1
ATOM 1174 C CA . GLU A 1 159 ? 19.119 -17.525 7.738 1.00 75.69 159 GLU A CA 1
ATOM 1175 C C . GLU A 1 159 ? 19.173 -17.127 6.254 1.00 75.69 159 GLU A C 1
ATOM 1177 O O . GLU A 1 159 ? 18.242 -17.453 5.506 1.00 75.69 159 GLU A O 1
ATOM 1182 N N . PRO A 1 160 ? 20.217 -16.411 5.804 1.00 66.94 160 PRO A N 1
ATOM 1183 C CA . PRO A 1 160 ? 20.329 -15.996 4.417 1.00 66.94 160 PRO A CA 1
ATOM 1184 C C . PRO A 1 160 ? 20.364 -17.237 3.523 1.00 66.94 160 PRO A C 1
ATOM 1186 O O . PRO A 1 160 ? 21.364 -17.950 3.451 1.00 66.94 160 PRO A O 1
ATOM 1189 N N . THR A 1 161 ? 19.257 -17.509 2.837 1.00 66.38 161 THR A N 1
ATOM 1190 C CA . THR A 1 161 ? 19.190 -18.614 1.882 1.00 66.38 161 THR A CA 1
ATOM 1191 C C . THR A 1 161 ? 19.682 -18.137 0.518 1.00 66.38 161 THR A C 1
ATOM 1193 O O . THR A 1 161 ? 19.413 -17.014 0.090 1.00 66.38 161 THR A O 1
ATOM 1196 N N . SER A 1 162 ? 20.422 -18.989 -0.191 1.00 60.34 162 SER A N 1
ATOM 1197 C CA . SER A 1 162 ? 20.770 -18.748 -1.597 1.00 60.34 162 SER A CA 1
ATOM 1198 C C . SER A 1 162 ? 19.587 -18.976 -2.545 1.00 60.34 162 SER A C 1
ATOM 1200 O O . SER A 1 162 ? 19.677 -18.641 -3.728 1.00 60.34 162 SER A O 1
ATOM 1202 N N . ASP A 1 163 ? 18.498 -19.559 -2.038 1.00 62.66 163 ASP A N 1
ATOM 1203 C CA . ASP A 1 163 ? 17.301 -19.887 -2.800 1.00 62.66 163 ASP A CA 1
ATOM 1204 C C . ASP A 1 163 ? 16.349 -18.694 -2.833 1.00 62.66 163 ASP A C 1
ATOM 1206 O O . ASP A 1 163 ? 15.403 -18.561 -2.066 1.00 62.66 163 ASP A O 1
ATOM 1210 N N . LEU A 1 164 ? 16.561 -17.850 -3.838 1.00 62.50 164 LEU A N 1
ATOM 1211 C CA . LEU A 1 164 ? 15.571 -16.879 -4.322 1.00 62.50 164 LEU A CA 1
ATOM 1212 C C . LEU A 1 164 ? 14.379 -17.550 -5.029 1.00 62.50 164 LEU A C 1
ATOM 1214 O O . LEU A 1 164 ? 13.522 -16.883 -5.606 1.00 62.50 164 LEU A O 1
ATOM 1218 N N . ASP A 1 165 ? 14.360 -18.878 -5.007 1.00 58.62 165 ASP A N 1
ATOM 1219 C CA . ASP A 1 165 ? 13.374 -19.767 -5.586 1.00 58.62 165 ASP A CA 1
ATOM 1220 C C . ASP A 1 165 ? 12.245 -20.049 -4.567 1.00 58.62 165 ASP A C 1
ATOM 1222 O O . ASP A 1 165 ? 11.855 -21.195 -4.369 1.00 58.62 165 ASP A O 1
ATOM 1226 N N . ASP A 1 166 ? 11.695 -19.010 -3.915 1.00 68.81 166 ASP A N 1
ATOM 1227 C CA . ASP A 1 166 ? 10.446 -19.165 -3.150 1.00 68.81 166 ASP A CA 1
ATOM 1228 C C . ASP A 1 166 ? 9.293 -19.411 -4.131 1.00 68.81 166 ASP A C 1
ATOM 1230 O O . ASP A 1 166 ? 8.695 -18.486 -4.695 1.00 68.81 166 ASP A O 1
ATOM 1234 N N . ASP A 1 167 ? 9.008 -20.693 -4.356 1.00 75.44 167 ASP A N 1
ATOM 1235 C CA . ASP A 1 167 ? 7.995 -21.160 -5.297 1.00 75.44 167 ASP A CA 1
ATOM 1236 C C . ASP A 1 167 ? 6.609 -20.573 -4.994 1.00 75.44 167 ASP A C 1
ATOM 1238 O O . ASP A 1 167 ? 5.837 -20.350 -5.923 1.00 75.44 167 ASP A O 1
ATOM 1242 N N . ARG A 1 168 ? 6.317 -20.182 -3.745 1.00 70.62 168 ARG A N 1
ATOM 1243 C CA . ARG A 1 168 ? 4.995 -19.666 -3.346 1.00 70.62 168 ARG A CA 1
ATOM 1244 C C . ARG A 1 168 ? 4.625 -18.375 -4.072 1.00 70.62 168 ARG A C 1
ATOM 1246 O O . ARG A 1 168 ? 3.468 -18.184 -4.443 1.00 70.62 168 ARG A O 1
ATOM 1253 N N . VAL A 1 169 ? 5.592 -17.481 -4.299 1.00 70.00 169 VAL A N 1
ATOM 1254 C CA . VAL A 1 169 ? 5.346 -16.243 -5.058 1.00 70.00 169 VAL A CA 1
ATOM 1255 C C . VAL A 1 169 ? 5.058 -16.580 -6.518 1.00 70.00 169 VAL A C 1
ATOM 1257 O O . VAL A 1 169 ? 4.120 -16.043 -7.108 1.00 70.00 169 VAL A O 1
ATOM 1260 N N . PHE A 1 170 ? 5.827 -17.497 -7.102 1.00 78.19 170 PHE A N 1
ATOM 1261 C CA . PHE A 1 170 ? 5.659 -17.891 -8.500 1.00 78.19 170 PHE A CA 1
ATOM 1262 C C . PHE A 1 170 ? 4.401 -18.724 -8.738 1.00 78.19 170 PHE A C 1
ATOM 1264 O O . PHE A 1 170 ? 3.794 -18.582 -9.797 1.00 78.19 170 PHE A O 1
ATOM 1271 N N . ASP A 1 171 ? 3.946 -19.494 -7.755 1.00 80.88 171 ASP A N 1
ATOM 1272 C CA . ASP A 1 171 ? 2.684 -20.229 -7.801 1.00 80.88 171 ASP A CA 1
ATOM 1273 C C . ASP A 1 171 ? 1.500 -19.272 -7.974 1.00 80.88 171 ASP A C 1
ATOM 1275 O O . ASP A 1 171 ? 0.639 -19.484 -8.830 1.00 80.88 171 ASP A O 1
ATOM 1279 N N . VAL A 1 172 ? 1.495 -18.152 -7.241 1.00 75.12 172 VAL A N 1
ATOM 1280 C CA . VAL A 1 172 ? 0.457 -17.112 -7.367 1.00 75.12 172 VAL A CA 1
ATOM 1281 C C . VAL A 1 172 ? 0.487 -16.434 -8.742 1.00 75.12 172 VAL A C 1
ATOM 1283 O O . VAL A 1 172 ? -0.552 -15.979 -9.240 1.00 75.12 172 VAL A O 1
ATOM 1286 N N . LEU A 1 173 ? 1.663 -16.345 -9.362 1.00 80.62 173 LEU A N 1
ATOM 1287 C CA . LEU A 1 173 ? 1.867 -15.719 -10.670 1.00 80.62 173 LEU A CA 1
ATOM 1288 C C . LEU A 1 173 ? 1.713 -16.703 -11.841 1.00 80.62 173 LEU A C 1
ATOM 1290 O O . LEU A 1 173 ? 1.621 -16.271 -12.992 1.00 80.62 173 LEU A O 1
ATOM 1294 N N . SER A 1 174 ? 1.665 -18.006 -11.566 1.00 84.06 174 SER A N 1
ATOM 1295 C CA . SER A 1 174 ? 1.670 -19.058 -12.577 1.00 84.06 174 SER A CA 1
ATOM 1296 C C . SER A 1 174 ? 0.480 -18.947 -13.533 1.00 84.06 174 SER A C 1
ATOM 1298 O O . SER A 1 174 ? -0.652 -18.666 -13.136 1.00 84.06 174 SER A O 1
ATOM 1300 N N . GLY A 1 175 ? 0.753 -19.129 -14.828 1.00 86.75 175 GLY A N 1
ATOM 1301 C CA . GLY A 1 175 ? -0.245 -19.034 -15.898 1.00 86.75 175 GLY A CA 1
ATOM 1302 C C . GLY A 1 175 ? -0.754 -17.619 -16.199 1.00 86.75 175 GLY A C 1
ATOM 1303 O O . GLY A 1 175 ? -1.620 -17.467 -17.060 1.00 86.75 175 GLY A O 1
ATOM 1304 N N . LYS A 1 176 ? -0.239 -16.581 -15.527 1.00 89.81 176 LYS A N 1
ATOM 1305 C CA . LYS A 1 176 ? -0.616 -15.183 -15.772 1.00 89.81 176 LYS A CA 1
ATOM 1306 C C . LYS A 1 176 ? 0.414 -14.485 -16.650 1.00 89.81 176 LYS A C 1
ATOM 1308 O O . LYS A 1 176 ? 1.611 -14.747 -16.562 1.00 89.81 176 LYS A O 1
ATOM 1313 N N . ARG A 1 177 ? -0.068 -13.526 -17.440 1.00 92.75 177 ARG A N 1
ATOM 1314 C CA . ARG A 1 177 ? 0.786 -12.541 -18.100 1.00 92.75 177 ARG A CA 1
ATOM 1315 C C . ARG A 1 177 ? 1.110 -11.415 -17.126 1.00 92.75 177 ARG A C 1
ATOM 1317 O O . ARG A 1 177 ? 0.205 -10.819 -16.544 1.00 92.75 177 ARG A O 1
ATOM 1324 N N . LEU A 1 178 ? 2.390 -11.129 -16.949 1.00 93.81 178 LEU A N 1
ATOM 1325 C CA . LEU A 1 178 ? 2.907 -10.237 -15.919 1.00 93.81 178 LEU A CA 1
ATOM 1326 C C . LEU A 1 178 ? 3.376 -8.929 -16.539 1.00 93.81 178 LEU A C 1
ATOM 1328 O O . LEU A 1 178 ? 4.233 -8.934 -17.414 1.00 93.81 178 LEU A O 1
ATOM 1332 N N . ALA A 1 179 ? 2.855 -7.800 -16.073 1.00 94.56 179 ALA A N 1
ATOM 1333 C CA . ALA A 1 179 ? 3.413 -6.500 -16.419 1.00 94.56 179 ALA A CA 1
ATOM 1334 C C . ALA A 1 179 ? 4.556 -6.175 -15.447 1.00 94.56 179 ALA A C 1
ATOM 1336 O O . ALA A 1 179 ? 4.348 -6.191 -14.235 1.00 94.56 179 ALA A O 1
ATOM 1337 N N . LEU A 1 180 ? 5.752 -5.883 -15.964 1.00 95.00 180 LEU A N 1
ATOM 1338 C CA . LEU A 1 180 ? 6.915 -5.548 -15.138 1.00 95.00 180 LEU A CA 1
ATOM 1339 C C . LEU A 1 180 ? 7.392 -4.127 -15.428 1.00 95.00 180 LEU A C 1
ATOM 1341 O O . LEU A 1 180 ? 7.883 -3.854 -16.523 1.00 95.00 180 LEU A O 1
ATOM 1345 N N . ALA A 1 181 ? 7.304 -3.255 -14.423 1.00 94.69 181 ALA A N 1
ATOM 1346 C CA . ALA A 1 181 ? 7.927 -1.940 -14.468 1.00 94.69 181 ALA A CA 1
ATOM 1347 C C . ALA A 1 181 ? 9.454 -2.098 -14.380 1.00 94.69 181 ALA A C 1
ATOM 1349 O O . ALA A 1 181 ? 9.996 -2.477 -13.340 1.00 94.69 181 ALA A O 1
ATOM 1350 N N . LEU A 1 182 ? 10.150 -1.834 -15.481 1.00 95.81 182 LEU A N 1
ATOM 1351 C CA . LEU A 1 182 ? 11.602 -1.776 -15.528 1.00 95.81 182 LEU A CA 1
ATOM 1352 C C . LEU A 1 182 ? 12.099 -0.365 -15.241 1.00 95.81 182 LEU A C 1
ATOM 1354 O O . LEU A 1 182 ? 11.495 0.626 -15.642 1.00 95.81 182 LEU A O 1
ATOM 1358 N N . SER A 1 183 ? 13.264 -0.309 -14.612 1.00 89.88 183 SER A N 1
ATOM 1359 C CA . SER A 1 183 ? 14.065 0.899 -14.428 1.00 89.88 183 SER A CA 1
ATOM 1360 C C . SER A 1 183 ? 15.516 0.612 -14.823 1.00 89.88 183 SER A C 1
ATOM 1362 O O . SER A 1 183 ? 15.874 -0.527 -15.150 1.00 89.88 183 SER A O 1
ATOM 1364 N N . GLY A 1 184 ? 16.390 1.618 -14.772 1.00 84.38 184 GLY A N 1
ATOM 1365 C CA . GLY A 1 184 ? 17.837 1.409 -14.854 1.00 84.38 184 GLY A CA 1
ATOM 1366 C C . GLY A 1 184 ? 18.429 0.710 -13.620 1.00 84.38 184 GLY A C 1
ATOM 1367 O O . GLY A 1 184 ? 19.594 0.301 -13.642 1.00 84.38 184 GLY A O 1
ATOM 1368 N N . GLY A 1 185 ? 17.637 0.540 -12.554 1.00 91.69 185 GLY A N 1
ATOM 1369 C CA . GLY A 1 185 ? 18.040 -0.043 -11.274 1.00 91.69 185 GLY A CA 1
ATOM 1370 C C . GLY A 1 185 ? 18.391 -1.531 -11.342 1.00 91.69 185 GLY A C 1
ATOM 1371 O O . GLY A 1 185 ? 18.046 -2.241 -12.286 1.00 91.69 185 GLY A O 1
ATOM 1372 N N . LEU A 1 186 ? 19.145 -2.019 -10.355 1.00 92.75 186 LEU A N 1
ATOM 1373 C CA . LEU A 1 186 ? 19.518 -3.436 -10.268 1.00 92.75 186 LEU A CA 1
ATOM 1374 C C . LEU A 1 186 ? 18.299 -4.323 -9.972 1.00 92.75 186 LEU A C 1
ATOM 1376 O O . LEU A 1 186 ? 18.154 -5.365 -10.602 1.00 92.75 186 LEU A O 1
ATOM 1380 N N . ASP A 1 187 ? 17.404 -3.873 -9.095 1.00 90.25 187 ASP A N 1
ATOM 1381 C CA . ASP A 1 187 ? 16.320 -4.691 -8.537 1.00 90.25 187 ASP A CA 1
ATOM 1382 C C . ASP A 1 187 ? 15.306 -5.139 -9.595 1.00 90.25 187 ASP A C 1
ATOM 1384 O O . ASP A 1 187 ? 15.012 -6.326 -9.723 1.00 90.25 187 ASP A O 1
ATOM 1388 N N . SER A 1 188 ? 14.823 -4.213 -10.428 1.00 92.81 188 SER A N 1
ATOM 1389 C CA . SER A 1 188 ? 13.862 -4.527 -11.496 1.00 92.81 188 SER A CA 1
ATOM 1390 C C . SER A 1 188 ? 14.474 -5.433 -12.575 1.00 92.81 188 SER A C 1
ATOM 1392 O O . SER A 1 188 ? 13.813 -6.340 -13.085 1.00 92.81 188 SER A O 1
ATOM 1394 N N . ARG A 1 189 ? 15.768 -5.255 -12.881 1.00 94.44 189 ARG A N 1
ATOM 1395 C CA . ARG A 1 189 ? 16.525 -6.128 -13.800 1.00 94.44 189 ARG A CA 1
ATOM 1396 C C . ARG A 1 189 ? 16.756 -7.515 -13.213 1.00 94.44 189 ARG A C 1
ATOM 1398 O O . ARG A 1 189 ? 16.686 -8.508 -13.938 1.00 94.44 189 ARG A O 1
ATOM 1405 N N . PHE A 1 190 ? 17.028 -7.585 -11.918 1.00 92.44 190 PHE A N 1
ATOM 1406 C CA . PHE A 1 190 ? 17.189 -8.835 -11.202 1.00 92.44 190 PHE A CA 1
ATOM 1407 C C . PHE A 1 190 ? 15.879 -9.620 -11.171 1.00 92.44 190 PHE A C 1
ATOM 1409 O O . PHE A 1 190 ? 15.852 -10.779 -11.584 1.00 92.44 190 PHE A O 1
ATOM 1416 N N . LEU A 1 191 ? 14.772 -8.964 -10.828 1.00 91.19 191 LEU A N 1
ATOM 1417 C CA . LEU A 1 191 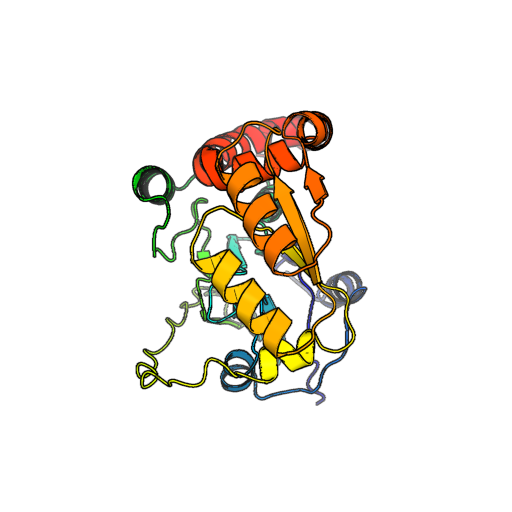? 13.441 -9.560 -10.876 1.00 91.19 191 LEU A CA 1
ATOM 1418 C C . LEU A 1 191 ? 13.092 -10.069 -12.283 1.00 91.19 191 LEU A C 1
ATOM 1420 O O . LEU A 1 191 ? 12.639 -11.205 -12.425 1.00 91.19 191 LEU A O 1
ATOM 1424 N N . LEU A 1 192 ? 13.380 -9.289 -13.335 1.00 94.62 192 LEU A N 1
ATOM 1425 C CA . LEU A 1 192 ? 13.217 -9.749 -14.718 1.00 94.62 192 LEU A CA 1
ATOM 1426 C C . LEU A 1 192 ? 14.014 -11.031 -14.990 1.00 94.62 192 LEU A C 1
ATOM 1428 O O . LEU A 1 192 ? 13.504 -11.947 -15.631 1.00 94.62 192 LEU A O 1
ATOM 1432 N N . SER A 1 193 ? 15.259 -11.110 -14.515 1.00 93.69 193 SER A N 1
ATOM 1433 C CA . SER A 1 193 ? 16.109 -12.285 -14.731 1.00 93.69 193 SER A CA 1
ATOM 1434 C C . SER A 1 193 ? 15.533 -13.551 -14.089 1.00 93.69 193 SER A C 1
ATOM 1436 O O . SER A 1 193 ? 15.563 -14.617 -14.709 1.00 93.69 193 SER A O 1
ATOM 1438 N N . ILE A 1 194 ? 14.933 -13.426 -12.899 1.00 90.94 194 ILE A N 1
ATOM 1439 C CA . ILE A 1 194 ? 14.262 -14.534 -12.215 1.00 90.94 194 ILE A CA 1
ATOM 1440 C C . ILE A 1 194 ? 13.016 -14.949 -13.010 1.00 90.94 194 ILE A C 1
ATOM 1442 O O . ILE A 1 194 ? 12.846 -16.130 -13.318 1.00 90.94 194 ILE A O 1
ATOM 1446 N N . LEU A 1 195 ? 12.191 -13.983 -13.430 1.00 91.75 195 LEU A N 1
ATOM 1447 C CA . LEU A 1 195 ? 10.985 -14.236 -14.228 1.00 91.75 195 LEU A CA 1
ATOM 1448 C C . LEU A 1 195 ? 11.301 -14.953 -15.549 1.00 91.75 195 LEU A C 1
ATOM 1450 O O . LEU A 1 195 ? 10.618 -15.909 -15.921 1.00 91.75 195 LEU A O 1
ATOM 1454 N N . LEU A 1 196 ? 12.377 -14.546 -16.228 1.00 93.44 196 LEU A N 1
ATOM 1455 C CA . LEU A 1 196 ? 12.843 -15.190 -17.455 1.00 93.44 196 LEU A CA 1
ATOM 1456 C C . LEU A 1 196 ? 13.368 -16.605 -17.213 1.00 93.44 196 LEU A C 1
ATOM 1458 O O . LEU A 1 196 ? 13.041 -17.512 -17.981 1.00 93.44 196 LEU A O 1
ATOM 1462 N N . ARG A 1 197 ? 14.127 -16.830 -16.133 1.00 91.50 197 ARG A N 1
ATOM 1463 C CA . ARG A 1 197 ? 14.588 -18.173 -15.742 1.00 91.50 197 ARG A CA 1
ATOM 1464 C C . ARG A 1 197 ? 13.409 -19.119 -15.494 1.00 91.50 197 ARG A C 1
ATOM 1466 O O . ARG A 1 197 ? 13.480 -20.287 -15.873 1.00 91.50 197 ARG A O 1
ATOM 1473 N N . ARG A 1 198 ? 12.316 -18.606 -14.923 1.00 89.31 198 ARG A N 1
ATOM 1474 C CA . ARG A 1 198 ? 11.062 -19.337 -14.680 1.00 89.31 198 ARG A CA 1
ATOM 1475 C C . ARG A 1 198 ? 10.136 -19.416 -15.901 1.00 89.31 198 ARG A C 1
ATOM 1477 O O . ARG A 1 198 ? 9.069 -20.010 -15.803 1.00 89.31 198 ARG A O 1
ATOM 1484 N N . ARG A 1 199 ? 10.544 -18.875 -17.057 1.00 92.25 199 ARG A N 1
ATOM 1485 C CA . ARG A 1 199 ? 9.753 -18.844 -18.303 1.00 92.25 199 ARG A CA 1
ATOM 1486 C C . ARG A 1 199 ? 8.375 -18.188 -18.130 1.00 92.25 199 ARG A C 1
ATOM 1488 O O . ARG A 1 199 ? 7.415 -18.598 -18.779 1.00 92.25 199 ARG A O 1
ATOM 1495 N N . ALA A 1 200 ? 8.273 -17.186 -17.259 1.00 92.06 200 ALA A N 1
ATOM 1496 C CA . ALA A 1 200 ? 7.040 -16.427 -17.091 1.00 92.06 200 ALA A CA 1
ATOM 1497 C C . ALA A 1 200 ? 6.724 -15.600 -18.352 1.00 92.06 200 ALA A C 1
ATOM 1499 O O . ALA A 1 200 ? 7.633 -15.076 -19.003 1.00 92.06 200 ALA A O 1
ATOM 1500 N N . ASP A 1 201 ? 5.438 -15.446 -18.679 1.00 94.00 201 ASP A N 1
ATOM 1501 C CA . ASP A 1 201 ? 4.987 -14.523 -19.727 1.00 94.00 201 ASP A CA 1
ATOM 1502 C C . ASP A 1 201 ? 5.038 -13.093 -19.180 1.00 94.00 201 ASP A C 1
ATOM 1504 O O . ASP A 1 201 ? 4.136 -12.654 -18.469 1.00 94.00 201 ASP A O 1
ATOM 1508 N N . VAL A 1 202 ? 6.130 -12.378 -19.458 1.00 96.25 202 VAL A N 1
ATOM 1509 C CA . VAL A 1 202 ? 6.362 -11.018 -18.965 1.00 96.25 202 VAL A CA 1
ATOM 1510 C C . VAL 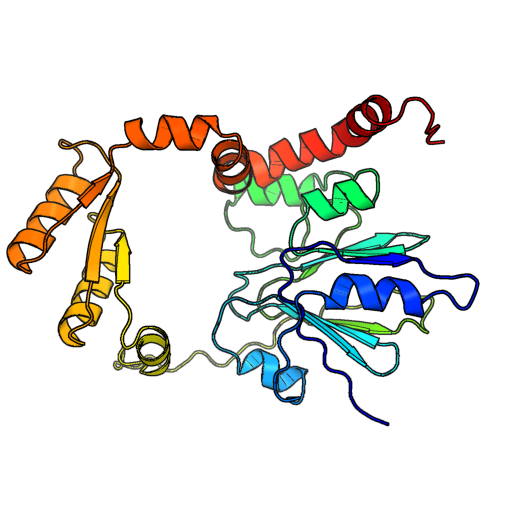A 1 202 ? 6.248 -9.990 -20.090 1.00 96.25 202 VAL A C 1
ATOM 1512 O O . VAL A 1 202 ? 6.798 -10.145 -21.180 1.00 96.25 202 VAL A O 1
ATOM 1515 N N . HIS A 1 203 ? 5.562 -8.892 -19.798 1.00 97.38 203 HIS A N 1
ATOM 1516 C CA . HIS A 1 203 ? 5.478 -7.690 -20.607 1.00 97.38 203 HIS A CA 1
ATOM 1517 C C . HIS A 1 203 ? 6.168 -6.529 -19.875 1.00 97.38 203 HIS A C 1
ATOM 1519 O O . HIS A 1 203 ? 5.565 -5.898 -18.999 1.00 97.38 203 HIS A O 1
ATOM 1525 N N . PRO A 1 204 ? 7.438 -6.248 -20.199 1.00 97.50 204 PRO A N 1
ATOM 1526 C CA . PRO A 1 204 ? 8.145 -5.121 -19.622 1.00 97.50 204 PRO A CA 1
ATOM 1527 C C . PRO A 1 204 ? 7.585 -3.779 -20.095 1.00 97.50 204 PRO A C 1
ATOM 1529 O O . PRO A 1 204 ? 7.296 -3.588 -21.282 1.00 97.50 204 PRO A O 1
ATOM 1532 N N . PHE A 1 205 ? 7.526 -2.818 -19.183 1.00 97.12 205 PHE A N 1
ATOM 1533 C CA . PHE A 1 205 ? 7.256 -1.422 -19.497 1.00 97.12 205 PHE A CA 1
ATOM 1534 C C . PHE A 1 205 ? 8.149 -0.488 -18.678 1.00 97.12 205 PHE A C 1
ATOM 1536 O O . PHE A 1 205 ? 8.719 -0.895 -17.672 1.00 97.12 205 PHE A O 1
ATOM 1543 N N . VAL A 1 206 ? 8.291 0.760 -19.112 1.00 96.25 206 VAL A N 1
ATOM 1544 C CA . VAL A 1 206 ? 9.059 1.800 -18.411 1.00 96.25 206 VAL A CA 1
ATOM 1545 C C . VAL A 1 206 ? 8.326 3.134 -18.528 1.00 96.25 206 VAL A C 1
ATOM 1547 O O . VAL A 1 206 ? 7.775 3.435 -19.589 1.00 96.25 206 VAL A O 1
ATOM 1550 N N . PHE A 1 207 ? 8.303 3.915 -17.449 1.00 92.56 207 PHE A N 1
ATOM 1551 C CA . PHE A 1 207 ? 7.824 5.296 -17.481 1.00 92.56 207 PHE A CA 1
ATOM 1552 C C . PHE A 1 207 ? 8.970 6.234 -17.842 1.00 92.56 207 PHE A C 1
ATOM 1554 O O . PHE A 1 207 ? 10.090 6.052 -17.365 1.00 92.56 207 PHE A O 1
ATOM 1561 N N . GLY A 1 208 ? 8.682 7.228 -18.672 1.00 92.31 208 GLY A N 1
ATOM 1562 C CA . GLY A 1 208 ? 9.653 8.245 -19.048 1.00 92.31 208 GLY A CA 1
ATOM 1563 C C . GLY A 1 208 ? 9.559 8.636 -20.511 1.00 92.31 208 GLY A C 1
ATOM 1564 O O . GLY A 1 208 ? 8.843 8.027 -21.311 1.00 92.31 208 GLY A O 1
ATOM 1565 N N . ASP A 1 209 ? 10.308 9.667 -20.856 1.00 93.69 209 ASP A N 1
ATOM 1566 C CA . ASP A 1 209 ? 10.470 10.116 -22.226 1.00 93.69 209 ASP A CA 1
ATOM 1567 C C . ASP A 1 209 ? 11.582 9.323 -22.926 1.00 93.69 209 ASP A C 1
ATOM 1569 O O . ASP A 1 209 ? 12.492 8.774 -22.310 1.00 93.69 209 ASP A O 1
ATOM 1573 N N . GLU A 1 210 ? 11.553 9.283 -24.259 1.00 92.50 210 GLU A N 1
ATOM 1574 C CA . GLU A 1 210 ? 12.482 8.476 -25.075 1.00 92.50 210 GLU A CA 1
ATOM 1575 C C . GLU A 1 210 ? 13.974 8.742 -24.819 1.00 92.50 210 GLU A C 1
ATOM 1577 O O . GLU A 1 210 ? 14.826 7.913 -25.144 1.00 92.50 210 GLU A O 1
ATOM 1582 N N . LYS A 1 211 ? 14.300 9.917 -24.277 1.00 93.69 211 LYS A N 1
ATOM 1583 C CA . LYS A 1 211 ? 15.674 10.347 -23.999 1.00 93.69 211 LYS A CA 1
ATOM 1584 C C . LYS A 1 211 ? 16.123 10.036 -22.571 1.00 93.69 211 LYS A C 1
ATOM 1586 O O . LYS A 1 211 ? 17.295 10.260 -22.265 1.00 93.69 211 LYS A O 1
ATOM 1591 N N . ASP A 1 212 ? 15.235 9.530 -21.723 1.00 94.50 212 ASP A N 1
ATOM 1592 C CA . ASP A 1 212 ? 15.539 9.277 -20.322 1.00 94.50 212 ASP A CA 1
ATOM 1593 C C . ASP A 1 212 ? 16.508 8.102 -20.172 1.00 94.50 212 ASP A C 1
ATOM 1595 O O . ASP A 1 212 ? 16.446 7.096 -20.890 1.00 94.50 212 ASP A O 1
ATOM 1599 N N . ALA A 1 213 ? 17.419 8.223 -19.204 1.00 93.56 213 ALA A N 1
ATOM 1600 C CA . ALA A 1 213 ? 18.442 7.212 -18.950 1.00 93.56 213 ALA A CA 1
ATOM 1601 C C . ALA A 1 213 ? 17.827 5.844 -18.601 1.00 93.56 213 ALA A C 1
ATOM 1603 O O . ALA A 1 213 ? 18.302 4.812 -19.083 1.00 93.56 213 ALA A O 1
ATOM 1604 N N . ASP A 1 214 ? 16.735 5.840 -17.832 1.00 93.38 214 ASP A N 1
ATOM 1605 C CA . ASP A 1 214 ? 16.003 4.624 -17.473 1.00 93.38 214 ASP A CA 1
ATOM 1606 C C . ASP A 1 214 ? 15.348 3.962 -18.688 1.00 93.38 214 ASP A C 1
ATOM 1608 O O . ASP A 1 214 ? 15.429 2.741 -18.838 1.00 93.38 214 ASP A O 1
ATOM 1612 N N . VAL A 1 215 ? 14.785 4.749 -19.612 1.00 96.44 215 VAL A N 1
ATOM 1613 C CA . VAL A 1 215 ? 14.214 4.231 -20.864 1.00 96.44 215 VAL A CA 1
ATOM 1614 C C . VAL A 1 215 ? 15.307 3.608 -21.731 1.00 96.44 215 VAL A C 1
ATOM 1616 O O . VAL A 1 215 ? 15.146 2.490 -22.230 1.00 96.44 215 VAL A O 1
ATOM 1619 N N . ALA A 1 216 ? 16.458 4.271 -21.867 1.00 96.50 216 ALA A N 1
ATOM 1620 C CA . ALA A 1 216 ? 17.600 3.731 -22.601 1.00 96.50 216 ALA A CA 1
ATOM 1621 C C . ALA A 1 216 ? 18.106 2.407 -21.991 1.00 96.50 216 ALA A C 1
ATOM 1623 O O . ALA A 1 216 ? 18.363 1.439 -22.721 1.00 96.50 216 ALA A O 1
ATOM 1624 N N . ALA A 1 217 ? 18.198 2.333 -20.660 1.00 95.88 217 ALA A N 1
ATOM 1625 C CA . ALA A 1 217 ? 18.600 1.129 -19.941 1.00 95.88 217 ALA A CA 1
ATOM 1626 C C . ALA A 1 217 ? 17.585 -0.014 -20.117 1.00 95.88 217 ALA A C 1
ATOM 1628 O O . ALA A 1 217 ? 17.972 -1.123 -20.504 1.00 95.88 217 ALA A O 1
ATOM 1629 N N . ALA A 1 218 ? 16.291 0.251 -19.920 1.00 96.81 218 ALA A N 1
ATOM 1630 C CA . ALA A 1 218 ? 15.220 -0.725 -20.107 1.00 96.81 218 ALA A CA 1
ATOM 1631 C C . ALA A 1 218 ? 15.183 -1.258 -21.550 1.00 96.81 218 ALA A C 1
ATOM 1633 O O . ALA A 1 218 ? 15.072 -2.470 -21.763 1.00 96.81 218 ALA A O 1
ATOM 1634 N N . ARG A 1 219 ? 15.373 -0.384 -22.552 1.00 97.31 219 ARG A N 1
ATOM 1635 C CA . ARG A 1 219 ? 15.480 -0.763 -23.974 1.00 97.31 219 ARG A CA 1
ATOM 1636 C C . ARG A 1 219 ? 16.646 -1.707 -24.223 1.00 97.31 219 ARG A C 1
ATOM 1638 O O . ARG A 1 219 ? 16.484 -2.699 -24.933 1.00 97.31 219 ARG A O 1
ATOM 1645 N N . MET A 1 220 ? 17.816 -1.413 -23.662 1.00 97.00 220 MET A N 1
ATOM 1646 C CA . MET A 1 220 ? 18.988 -2.279 -23.792 1.00 97.00 220 MET A CA 1
ATOM 1647 C C . MET A 1 220 ? 18.728 -3.661 -23.178 1.00 97.00 220 MET A C 1
ATOM 1649 O O . MET A 1 220 ? 19.035 -4.672 -23.813 1.00 97.00 220 MET A O 1
ATOM 1653 N N . VAL A 1 221 ? 18.159 -3.708 -21.970 1.00 97.38 221 VAL A N 1
ATOM 1654 C CA . VAL A 1 221 ? 17.841 -4.957 -21.261 1.00 97.38 221 VAL A CA 1
ATOM 1655 C C . VAL A 1 221 ? 16.842 -5.793 -22.060 1.00 97.38 221 VAL A C 1
ATOM 1657 O O . VAL A 1 221 ? 17.129 -6.950 -22.364 1.00 97.38 221 VAL A O 1
ATOM 1660 N N . CYS A 1 222 ? 15.724 -5.201 -22.485 1.00 97.50 222 CYS A N 1
ATOM 1661 C CA . CYS A 1 222 ? 14.696 -5.906 -23.254 1.00 97.50 222 CYS A CA 1
ATOM 1662 C C . CYS A 1 222 ? 15.218 -6.383 -24.611 1.00 97.50 222 CYS A C 1
ATOM 1664 O O . CYS A 1 222 ? 14.963 -7.521 -24.995 1.00 97.50 222 CYS A O 1
ATOM 1666 N N . ARG A 1 223 ? 16.030 -5.571 -25.303 1.00 97.50 223 ARG A N 1
ATOM 1667 C CA . ARG A 1 223 ? 16.666 -5.968 -26.568 1.00 97.50 223 ARG A CA 1
ATOM 1668 C C . ARG A 1 223 ? 17.554 -7.197 -26.396 1.00 97.50 223 ARG A C 1
ATOM 1670 O O . ARG A 1 223 ? 17.510 -8.089 -27.235 1.00 97.50 223 ARG A O 1
ATOM 1677 N N . ARG A 1 224 ? 18.350 -7.255 -25.323 1.00 96.62 224 ARG A N 1
ATOM 1678 C CA . ARG A 1 224 ? 19.200 -8.419 -25.019 1.00 96.62 224 ARG A CA 1
ATOM 1679 C C . ARG A 1 224 ? 18.384 -9.650 -24.629 1.00 96.62 224 ARG A C 1
ATOM 1681 O O . ARG A 1 224 ? 18.775 -10.754 -24.980 1.00 96.62 224 ARG A O 1
ATOM 1688 N N . ALA A 1 225 ? 17.267 -9.452 -23.935 1.00 96.31 225 ALA A N 1
ATOM 1689 C CA . ALA A 1 225 ? 16.353 -10.520 -23.541 1.00 96.31 225 ALA A CA 1
ATOM 1690 C C . ALA A 1 225 ? 15.401 -10.971 -24.668 1.00 96.31 225 ALA A C 1
ATOM 1692 O O . ALA A 1 225 ? 14.661 -11.931 -24.480 1.00 96.31 225 ALA A O 1
ATOM 1693 N N . GLY A 1 226 ? 15.391 -10.289 -25.821 1.00 97.06 226 GLY A N 1
ATOM 1694 C CA . GLY A 1 226 ? 14.454 -10.569 -26.912 1.00 97.06 226 GLY A CA 1
ATOM 1695 C C . GLY A 1 226 ? 12.997 -10.223 -26.583 1.00 97.06 226 GLY A C 1
ATOM 1696 O O . GLY A 1 226 ? 12.088 -10.812 -27.160 1.00 97.06 226 GLY A O 1
ATOM 1697 N N . LEU A 1 227 ? 12.764 -9.288 -25.657 1.00 97.62 227 LEU A N 1
ATOM 1698 C CA . LEU A 1 227 ? 11.430 -8.887 -25.208 1.00 97.62 227 LEU A CA 1
ATOM 1699 C C . LEU A 1 227 ? 10.980 -7.572 -25.862 1.00 97.62 227 LEU A C 1
ATOM 1701 O O . LEU A 1 227 ? 11.794 -6.655 -26.024 1.00 97.62 227 LEU A O 1
ATOM 1705 N N . PRO A 1 228 ? 9.682 -7.423 -26.175 1.00 97.38 228 PRO A N 1
ATOM 1706 C CA . PRO A 1 228 ? 9.112 -6.125 -26.509 1.00 97.38 228 PRO A CA 1
ATOM 1707 C C . PRO A 1 228 ? 9.046 -5.239 -25.256 1.00 97.38 228 PRO A C 1
ATOM 1709 O O . PRO A 1 228 ? 8.647 -5.705 -24.192 1.00 97.38 228 PRO A O 1
ATOM 1712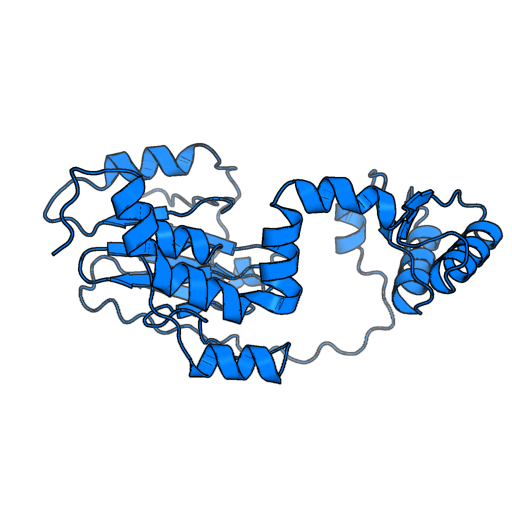 N N . LEU A 1 229 ? 9.400 -3.958 -25.392 1.00 97.62 229 LEU A N 1
ATOM 1713 C CA . LEU A 1 229 ? 9.280 -2.958 -24.326 1.00 97.62 229 LEU A CA 1
ATOM 1714 C C . LEU A 1 229 ? 8.206 -1.930 -24.684 1.00 97.62 229 LEU A C 1
ATOM 1716 O O . LEU A 1 229 ? 8.274 -1.332 -25.761 1.00 97.62 229 LEU A O 1
ATOM 1720 N N . THR A 1 230 ? 7.303 -1.661 -23.744 1.00 97.25 230 THR A N 1
ATOM 1721 C CA . THR A 1 230 ? 6.386 -0.515 -23.810 1.00 97.25 230 THR A CA 1
ATOM 1722 C C . THR A 1 230 ? 6.980 0.675 -23.062 1.00 97.25 230 THR A C 1
ATOM 1724 O O . THR A 1 230 ? 7.297 0.574 -21.880 1.00 97.25 230 THR A O 1
ATOM 1727 N N . VAL A 1 231 ? 7.130 1.814 -23.736 1.00 96.06 231 VAL A N 1
ATOM 1728 C CA . VAL A 1 231 ? 7.485 3.081 -23.079 1.00 96.06 231 VAL A CA 1
ATOM 1729 C C . VAL A 1 231 ? 6.199 3.860 -22.852 1.00 96.06 231 VAL A C 1
ATOM 1731 O O . VAL A 1 231 ? 5.443 4.073 -23.800 1.00 96.06 231 VAL A O 1
ATOM 1734 N N . ILE A 1 232 ? 5.939 4.239 -21.604 1.00 92.88 232 ILE A N 1
ATOM 1735 C CA . ILE A 1 232 ? 4.781 5.040 -21.210 1.00 92.88 232 ILE A CA 1
ATOM 1736 C C . ILE A 1 232 ? 5.276 6.472 -20.962 1.00 92.88 232 ILE A C 1
ATOM 1738 O O . ILE A 1 232 ? 5.945 6.706 -19.951 1.00 92.88 232 ILE A O 1
ATOM 1742 N N . PRO A 1 233 ? 4.973 7.428 -21.860 1.00 89.25 233 PRO A N 1
ATOM 1743 C CA . PRO A 1 233 ? 5.413 8.808 -21.705 1.00 89.25 233 PRO A CA 1
ATOM 1744 C C . PRO A 1 233 ? 4.842 9.437 -20.437 1.00 89.25 233 PRO A C 1
ATOM 1746 O O . PRO A 1 233 ? 3.666 9.241 -20.118 1.00 89.25 233 PRO A O 1
ATOM 1749 N N . ASN A 1 234 ? 5.626 10.284 -19.770 1.00 81.88 234 ASN A N 1
ATOM 1750 C CA . ASN A 1 234 ? 5.150 11.035 -18.603 1.00 81.88 234 ASN A CA 1
ATOM 1751 C C . ASN A 1 234 ? 3.946 11.918 -18.963 1.00 81.88 234 ASN A C 1
ATOM 1753 O O . ASN A 1 234 ? 2.985 12.020 -18.206 1.00 81.88 234 ASN A O 1
ATOM 1757 N N . ALA A 1 235 ? 3.947 12.486 -20.172 1.00 80.19 235 ALA A N 1
ATOM 1758 C CA . ALA A 1 235 ? 2.827 13.262 -20.693 1.00 80.19 235 ALA A CA 1
ATOM 1759 C C . ALA A 1 235 ? 1.537 12.440 -20.859 1.00 80.19 235 ALA A C 1
ATOM 1761 O O . ALA A 1 235 ? 0.459 13.010 -20.824 1.00 80.19 235 ALA A O 1
ATOM 1762 N N . SER A 1 236 ? 1.604 11.116 -21.017 1.00 72.75 236 SER A N 1
ATOM 1763 C CA . SER A 1 236 ? 0.403 10.267 -21.061 1.00 72.75 236 SER A CA 1
ATOM 1764 C C . SER A 1 236 ? -0.198 10.034 -19.674 1.00 72.75 236 SER A C 1
ATOM 1766 O O . SER A 1 236 ? -1.370 9.682 -19.568 1.00 72.75 236 SER A O 1
ATOM 1768 N N . LEU A 1 237 ? 0.581 10.267 -18.614 1.00 67.69 237 LEU A N 1
ATOM 1769 C CA . LEU A 1 237 ? 0.085 10.263 -17.243 1.00 67.69 237 LEU A CA 1
ATOM 1770 C C . LEU A 1 237 ? -0.628 11.569 -16.891 1.00 67.69 237 LEU A C 1
ATOM 1772 O O . LEU A 1 237 ? -1.395 11.563 -15.940 1.00 67.69 237 LEU A O 1
ATOM 1776 N N . SER A 1 238 ? -0.440 12.663 -17.640 1.00 62.59 238 SER A N 1
ATOM 1777 C CA . SER A 1 238 ? -1.070 13.958 -17.326 1.00 62.59 238 SER A CA 1
ATOM 1778 C C . SER A 1 238 ? -2.596 13.869 -17.280 1.00 62.59 238 SER A C 1
ATOM 1780 O O . SER A 1 238 ? -3.204 14.386 -16.357 1.00 62.59 238 SER A O 1
ATOM 1782 N N . HIS A 1 239 ? -3.216 13.108 -18.185 1.00 58.59 239 HIS A N 1
ATOM 1783 C CA . HIS A 1 239 ? -4.662 12.882 -18.162 1.00 58.59 239 HIS A CA 1
ATOM 1784 C C . HIS A 1 239 ? -5.118 11.981 -17.013 1.00 58.59 239 HIS A C 1
ATOM 1786 O O . HIS A 1 239 ? -6.244 12.110 -16.549 1.00 58.59 239 HIS A O 1
ATOM 1792 N N . LEU A 1 240 ? -4.260 11.075 -16.538 1.00 52.19 240 LEU A N 1
ATOM 1793 C CA . LEU A 1 240 ? -4.525 10.309 -15.320 1.00 52.19 240 LEU A CA 1
ATOM 1794 C C . LEU A 1 240 ? -4.344 11.192 -14.073 1.00 52.19 240 LEU A C 1
ATOM 1796 O O . LEU A 1 240 ? -5.092 11.050 -13.110 1.00 52.19 240 LEU A O 1
ATOM 1800 N N . LEU A 1 241 ? -3.417 12.149 -14.117 1.00 50.91 241 LEU A N 1
ATOM 1801 C CA . LEU A 1 241 ? -3.214 13.184 -13.102 1.00 50.91 241 LEU A CA 1
ATOM 1802 C C . LEU A 1 241 ? -4.378 14.201 -13.082 1.00 50.91 241 LEU A C 1
ATOM 1804 O O . LEU A 1 241 ? -4.758 14.644 -12.003 1.00 50.91 241 LEU A O 1
ATOM 1808 N N . ASP A 1 242 ? -5.020 14.473 -14.225 1.00 50.53 242 ASP A N 1
ATOM 1809 C CA . ASP A 1 242 ? -6.225 15.318 -14.342 1.00 50.53 242 ASP A CA 1
ATOM 1810 C C . ASP A 1 242 ? -7.473 14.694 -13.688 1.00 50.53 242 ASP A C 1
ATOM 1812 O O . ASP A 1 242 ? -8.426 15.404 -13.371 1.00 50.53 242 ASP A O 1
ATOM 1816 N N . THR A 1 243 ? -7.502 13.373 -13.451 1.00 48.28 243 THR A N 1
ATOM 1817 C CA . THR A 1 243 ? -8.684 12.694 -12.872 1.00 48.28 243 THR A CA 1
ATOM 1818 C C . THR A 1 243 ? -8.875 12.914 -11.370 1.00 48.28 243 THR A C 1
ATOM 1820 O O . THR A 1 243 ? -9.754 12.300 -10.767 1.00 48.28 243 THR A O 1
ATOM 1823 N N . GLY A 1 244 ? -8.052 13.744 -10.724 1.00 52.62 244 GLY A N 1
ATOM 1824 C CA . GLY A 1 244 ? -8.093 13.975 -9.279 1.00 52.62 244 GLY A CA 1
ATOM 1825 C C . GLY A 1 244 ? -7.649 12.770 -8.441 1.00 52.62 244 GLY A C 1
ATOM 1826 O O . GLY A 1 244 ? -7.179 12.970 -7.334 1.00 52.62 244 GLY A O 1
ATOM 1827 N N . TYR A 1 245 ? -7.700 11.539 -8.958 1.00 44.22 245 TYR A N 1
ATOM 1828 C CA . TYR A 1 245 ? -7.337 10.309 -8.245 1.00 44.22 245 TYR A CA 1
ATOM 1829 C C . TYR A 1 245 ? -5.832 10.120 -8.066 1.00 44.22 245 TYR A C 1
ATOM 1831 O O . TYR A 1 245 ? -5.398 9.725 -6.990 1.00 44.22 245 TYR A O 1
ATOM 1839 N N . LEU A 1 246 ? -5.026 10.398 -9.095 1.00 42.81 246 LEU A N 1
ATOM 1840 C CA . LEU A 1 246 ? -3.566 10.385 -8.967 1.00 42.81 246 LEU A CA 1
ATOM 1841 C C . LEU A 1 246 ? -3.044 11.640 -8.284 1.00 42.81 246 LEU A C 1
ATOM 1843 O O . LEU A 1 246 ? -1.997 11.567 -7.660 1.00 42.81 246 LEU A O 1
ATOM 1847 N N . ASP A 1 247 ? -3.783 12.747 -8.343 1.00 42.75 247 ASP A N 1
ATOM 1848 C CA . ASP A 1 247 ? -3.519 13.888 -7.479 1.00 42.75 247 ASP A CA 1
ATOM 1849 C C . ASP A 1 247 ? -3.794 13.456 -6.029 1.00 42.75 247 ASP A C 1
ATOM 1851 O O . ASP A 1 247 ? -2.863 13.410 -5.257 1.00 42.75 247 ASP A O 1
ATOM 1855 N N . ILE A 1 248 ? -4.970 12.935 -5.663 1.00 47.03 248 ILE A N 1
ATOM 1856 C CA . ILE A 1 248 ? -5.254 12.360 -4.329 1.00 47.03 248 ILE A CA 1
ATOM 1857 C C . ILE A 1 248 ? -4.220 11.307 -3.909 1.00 47.03 248 ILE A C 1
ATOM 1859 O O . ILE A 1 248 ? -3.762 11.365 -2.782 1.00 47.03 248 ILE A O 1
ATOM 1863 N N . PHE A 1 249 ? -3.803 10.394 -4.791 1.00 43.56 249 PHE A N 1
ATOM 1864 C CA . PHE A 1 249 ? -2.841 9.333 -4.478 1.00 43.56 249 PHE A CA 1
ATOM 1865 C C . PHE A 1 249 ? -1.390 9.821 -4.386 1.00 43.56 249 PHE A C 1
ATOM 1867 O O . PHE A 1 249 ? -0.690 9.446 -3.454 1.00 43.56 249 PHE A O 1
ATOM 1874 N N . ALA A 1 250 ? -0.898 10.639 -5.322 1.00 41.56 250 ALA A N 1
ATOM 1875 C CA . ALA A 1 250 ? 0.462 11.189 -5.281 1.00 41.56 250 ALA A CA 1
ATOM 1876 C C . ALA A 1 250 ? 0.590 12.259 -4.196 1.00 41.56 250 ALA A C 1
ATOM 1878 O O . ALA A 1 250 ? 1.625 12.372 -3.540 1.00 41.56 250 ALA A O 1
ATOM 1879 N N . ARG A 1 251 ? -0.496 12.988 -3.945 1.00 41.66 251 ARG A N 1
ATOM 1880 C CA . ARG A 1 251 ? -0.652 13.805 -2.764 1.00 41.66 251 ARG A CA 1
ATOM 1881 C C . ARG A 1 251 ? -0.618 12.887 -1.518 1.00 41.66 251 ARG A C 1
ATOM 1883 O O . ARG A 1 251 ? 0.317 13.008 -0.735 1.00 41.66 251 ARG A O 1
ATOM 1890 N N . ASP A 1 252 ? -1.492 11.900 -1.355 1.00 42.09 252 ASP A N 1
ATOM 1891 C CA . ASP A 1 252 ? -1.478 10.971 -0.203 1.00 42.09 252 ASP A CA 1
ATOM 1892 C C . ASP A 1 252 ? -0.134 10.241 -0.020 1.00 42.09 252 ASP A C 1
ATOM 1894 O O . ASP A 1 252 ? 0.249 9.955 1.104 1.00 42.09 252 ASP A O 1
ATOM 1898 N N . THR A 1 253 ? 0.616 9.956 -1.086 1.00 45.09 253 THR A N 1
ATOM 1899 C CA . THR A 1 253 ? 1.810 9.093 -1.019 1.00 45.09 253 THR A CA 1
ATOM 1900 C C . THR A 1 253 ? 3.130 9.867 -0.944 1.00 45.09 253 THR A C 1
ATOM 1902 O O . THR A 1 253 ? 4.040 9.419 -0.254 1.00 45.09 253 THR A O 1
ATOM 1905 N N . PHE A 1 254 ? 3.272 11.011 -1.629 1.00 42.22 254 PHE A N 1
ATOM 1906 C CA . PHE A 1 254 ? 4.584 11.660 -1.832 1.00 42.22 254 PHE A CA 1
ATOM 1907 C C . PHE A 1 254 ? 4.715 13.084 -1.280 1.00 42.22 254 PHE A C 1
ATOM 1909 O O . PHE A 1 254 ? 5.834 13.536 -1.046 1.00 42.22 254 PHE A O 1
ATOM 1916 N N . CYS A 1 255 ? 3.620 13.824 -1.080 1.00 40.03 255 CYS A N 1
ATOM 1917 C CA . CYS A 1 255 ? 3.707 15.228 -0.641 1.00 40.03 255 CYS A CA 1
ATOM 1918 C C . CYS A 1 255 ? 2.690 15.637 0.432 1.00 40.03 255 CYS A C 1
ATOM 1920 O O . CYS A 1 255 ? 2.797 16.734 0.970 1.00 40.03 255 CYS A O 1
ATOM 1922 N N . ILE A 1 256 ? 1.680 14.820 0.727 1.00 42.03 256 ILE A N 1
ATOM 1923 C CA . ILE A 1 256 ? 0.432 15.300 1.332 1.00 42.03 256 ILE A CA 1
ATOM 1924 C C . ILE A 1 256 ? -0.187 14.374 2.380 1.00 42.03 256 ILE A C 1
ATOM 1926 O O . ILE A 1 256 ? -1.001 14.881 3.149 1.00 42.03 256 ILE A O 1
ATOM 1930 N N . SER A 1 257 ? 0.201 13.104 2.520 1.00 46.84 257 SER A N 1
ATOM 1931 C CA . SER A 1 257 ? -0.299 12.284 3.645 1.00 46.84 257 SER A CA 1
ATOM 1932 C C . SER A 1 257 ? -0.310 13.063 4.977 1.00 46.84 257 SER A C 1
ATOM 1934 O O . SER A 1 257 ? -1.325 13.045 5.666 1.00 46.84 257 SER A O 1
ATOM 1936 N N . PRO A 1 258 ? 0.694 13.921 5.258 1.00 48.62 258 PRO A N 1
ATOM 1937 C CA . PRO A 1 258 ? 0.595 14.932 6.299 1.00 48.62 258 PRO A CA 1
ATOM 1938 C C . PRO A 1 258 ? -0.276 16.153 5.900 1.00 48.62 258 PRO A C 1
ATOM 1940 O O . PRO A 1 258 ? -1.266 16.440 6.570 1.00 48.62 258 PRO A O 1
ATOM 1943 N N . ILE A 1 259 ? 0.091 16.933 4.864 1.00 41.94 259 ILE A N 1
ATOM 1944 C CA . ILE A 1 259 ? -0.471 18.279 4.564 1.00 41.94 259 ILE A CA 1
ATOM 1945 C C . ILE A 1 259 ? -1.947 18.276 4.162 1.00 41.94 259 ILE A C 1
ATOM 1947 O O . ILE A 1 259 ? -2.677 19.170 4.586 1.00 41.94 259 ILE A O 1
ATOM 1951 N N . THR A 1 260 ? -2.428 17.315 3.382 1.00 40.88 260 THR A N 1
ATOM 1952 C CA . THR A 1 260 ? -3.858 17.273 3.029 1.00 40.88 260 THR A CA 1
ATOM 1953 C C . THR A 1 260 ? -4.662 16.412 3.973 1.00 40.88 260 THR A C 1
ATOM 1955 O O . THR A 1 260 ? -5.845 16.691 4.100 1.00 40.88 260 THR A O 1
ATOM 1958 N N . ALA A 1 261 ? -4.055 15.509 4.758 1.00 46.66 261 ALA A N 1
ATOM 1959 C CA . ALA A 1 261 ? -4.707 15.113 6.006 1.00 46.66 261 ALA A CA 1
ATOM 1960 C C . ALA A 1 261 ? -4.949 16.370 6.849 1.00 46.66 261 ALA A C 1
ATOM 1962 O O . ALA A 1 261 ? -6.094 16.682 7.125 1.00 46.66 261 ALA A O 1
ATOM 1963 N N . ALA A 1 262 ? -3.933 17.194 7.119 1.00 49.38 262 ALA A N 1
ATOM 1964 C CA . ALA A 1 262 ? -4.103 18.447 7.859 1.00 49.38 262 ALA A CA 1
ATOM 1965 C C . ALA A 1 262 ? -5.189 19.359 7.264 1.00 49.38 262 ALA A C 1
ATOM 1967 O O . ALA A 1 262 ? -6.045 19.849 7.994 1.00 49.38 262 ALA A O 1
ATOM 1968 N N . GLN A 1 263 ? -5.187 19.581 5.946 1.00 45.72 263 GLN A N 1
ATOM 1969 C CA . GLN A 1 263 ? -6.187 20.433 5.294 1.00 45.72 263 GLN A CA 1
ATOM 1970 C C . GLN A 1 263 ? -7.587 19.814 5.289 1.00 45.72 263 GLN A C 1
ATOM 1972 O O . GLN A 1 263 ? -8.538 20.539 5.554 1.00 45.72 263 GLN A O 1
ATOM 1977 N N . HIS A 1 264 ? -7.738 18.516 5.018 1.00 48.06 264 HIS A N 1
ATOM 1978 C CA . HIS A 1 264 ? -9.040 17.847 5.039 1.00 48.06 264 HIS A CA 1
ATOM 1979 C C . HIS A 1 264 ? -9.597 17.797 6.461 1.00 48.06 264 HIS A C 1
ATOM 1981 O O . HIS A 1 264 ? -10.719 18.239 6.684 1.00 48.06 264 HIS A O 1
ATOM 1987 N N . LEU A 1 265 ? -8.786 17.372 7.431 1.00 51.75 265 LEU A N 1
ATOM 1988 C CA . LEU A 1 265 ? -9.111 17.362 8.857 1.00 51.75 265 LEU A CA 1
ATOM 1989 C C . LEU A 1 265 ? -9.578 18.740 9.356 1.00 51.75 265 LEU A C 1
ATOM 1991 O O . LEU A 1 265 ? -10.560 18.829 10.081 1.00 51.75 265 LEU A O 1
ATOM 1995 N N . CYS A 1 266 ? -8.957 19.824 8.886 1.00 51.19 266 CYS A N 1
ATOM 1996 C CA . CYS A 1 266 ? -9.344 21.193 9.237 1.00 51.19 266 CYS A CA 1
ATOM 1997 C C . CYS A 1 266 ? -10.494 21.791 8.398 1.00 51.19 266 CYS A C 1
ATOM 1999 O O . CYS A 1 266 ? -10.898 22.923 8.665 1.00 51.19 266 CYS A O 1
ATOM 2001 N N . GLN A 1 267 ? -10.983 21.117 7.350 1.00 50.75 267 GLN A N 1
ATOM 2002 C CA . GLN A 1 267 ? -12.015 21.655 6.446 1.00 50.75 267 GLN A CA 1
ATOM 2003 C C . GLN A 1 267 ? -13.290 20.807 6.362 1.00 50.75 267 GLN A C 1
ATOM 2005 O O . GLN A 1 267 ? -14.236 21.236 5.695 1.00 50.75 267 GLN A O 1
ATOM 2010 N N . TYR A 1 268 ? -13.360 19.661 7.046 1.00 54.97 268 TYR A N 1
ATOM 2011 C CA . TYR A 1 268 ? -14.537 18.786 7.010 1.00 54.97 268 TYR A CA 1
ATOM 2012 C C . TYR A 1 268 ? -15.825 19.494 7.452 1.00 54.97 268 TYR A C 1
ATOM 2014 O O . TYR A 1 268 ? -16.826 19.363 6.750 1.00 54.97 268 TYR A O 1
ATOM 2022 N N . ASP A 1 269 ? -15.782 20.354 8.475 1.00 50.19 269 ASP A N 1
ATOM 2023 C CA . ASP A 1 269 ? -16.939 21.156 8.916 1.00 50.19 269 ASP A CA 1
ATOM 2024 C C . ASP A 1 269 ? -17.560 21.974 7.771 1.00 50.19 269 ASP A C 1
ATOM 2026 O O . ASP A 1 269 ? -18.777 22.095 7.648 1.00 50.19 269 ASP A O 1
ATOM 2030 N N . ARG A 1 270 ? -16.723 22.511 6.872 1.00 51.03 270 ARG A N 1
ATOM 2031 C CA . ARG A 1 270 ? -17.173 23.319 5.727 1.00 51.03 270 ARG A CA 1
ATOM 2032 C C . ARG A 1 270 ? -17.739 22.474 4.594 1.00 51.03 270 ARG A C 1
ATOM 2034 O O . ARG A 1 270 ? -18.660 22.917 3.914 1.00 51.03 270 ARG A O 1
ATOM 2041 N N . VAL A 1 271 ? -17.184 21.284 4.375 1.00 47.75 271 VAL A N 1
ATOM 2042 C CA . VAL A 1 271 ? -17.671 20.345 3.355 1.00 47.75 271 VAL A CA 1
ATOM 2043 C C . VAL A 1 271 ? -19.005 19.738 3.793 1.00 47.75 271 VAL A C 1
ATOM 2045 O O . VAL A 1 271 ? -19.933 19.676 2.991 1.00 47.75 271 VAL A O 1
ATOM 2048 N N . LEU A 1 272 ? -19.142 19.375 5.069 1.00 49.09 272 LEU A N 1
ATOM 2049 C CA . LEU A 1 272 ? -20.388 18.858 5.640 1.00 49.09 272 LEU A CA 1
ATOM 2050 C C . LEU A 1 272 ? -21.495 19.922 5.639 1.00 49.09 272 LEU A C 1
ATOM 2052 O O . LEU A 1 272 ? -22.601 19.637 5.179 1.00 49.09 272 LEU A O 1
ATOM 2056 N N . ALA A 1 273 ? -21.180 21.169 6.011 1.00 52.53 273 ALA A N 1
ATOM 2057 C CA . ALA A 1 273 ? -22.119 22.293 5.923 1.00 52.53 273 ALA A CA 1
ATOM 2058 C C . ALA A 1 273 ? -22.573 22.605 4.481 1.00 52.53 273 ALA A C 1
ATOM 2060 O O . ALA A 1 273 ? -23.680 23.099 4.268 1.00 52.53 273 ALA A O 1
ATOM 2061 N N . ALA A 1 274 ? -21.740 22.318 3.474 1.00 48.53 274 ALA A N 1
ATOM 2062 C CA . ALA A 1 274 ? -22.085 22.515 2.065 1.00 48.53 274 ALA A CA 1
ATOM 2063 C C . ALA A 1 274 ? -22.940 21.377 1.480 1.00 48.53 274 ALA A C 1
ATOM 2065 O O . ALA A 1 274 ? -23.667 21.597 0.511 1.00 48.53 274 ALA A O 1
ATOM 2066 N N . LEU A 1 275 ? -22.850 20.169 2.046 1.00 41.50 275 LEU A N 1
ATOM 2067 C CA . LEU A 1 275 ? -23.558 18.980 1.563 1.00 41.50 275 LEU A CA 1
ATOM 2068 C C . LEU A 1 275 ? -24.924 18.768 2.232 1.00 41.50 275 LEU A C 1
ATOM 2070 O O . LEU A 1 275 ? -25.740 18.022 1.692 1.00 41.50 275 LEU A O 1
ATOM 2074 N N . SER A 1 276 ? -25.206 19.435 3.356 1.00 43.28 276 SER A N 1
ATOM 2075 C CA . SER A 1 276 ? -26.537 19.444 3.968 1.00 43.28 276 SER A CA 1
ATOM 2076 C C . SER A 1 276 ? -26.769 20.731 4.777 1.00 43.28 276 SER A C 1
ATOM 2078 O O . SER A 1 276 ? -26.298 20.825 5.910 1.00 43.28 276 SER A O 1
ATOM 2080 N N . PRO A 1 277 ? -27.494 21.736 4.244 1.00 45.59 277 PRO A N 1
ATOM 2081 C CA . PRO A 1 277 ? -27.731 23.002 4.949 1.00 45.59 277 PRO A CA 1
ATOM 2082 C C . PRO A 1 277 ? -28.602 22.869 6.214 1.00 45.59 277 PRO A C 1
ATOM 2084 O O . PRO A 1 277 ? -28.725 23.838 6.958 1.00 45.59 277 PRO A O 1
ATOM 2087 N N . ASP A 1 278 ? -29.168 21.685 6.475 1.00 47.34 278 ASP A N 1
ATOM 2088 C CA . ASP A 1 278 ? -30.048 21.410 7.619 1.00 47.34 278 ASP A CA 1
ATOM 2089 C C . ASP A 1 278 ? -29.351 20.671 8.783 1.00 47.34 278 ASP A C 1
ATOM 2091 O O . ASP A 1 278 ? -29.993 20.370 9.791 1.00 47.34 278 ASP A O 1
ATOM 2095 N N . VAL A 1 279 ? -28.050 20.368 8.685 1.00 40.62 279 VAL A N 1
ATOM 2096 C CA . VAL A 1 279 ? -27.296 19.734 9.783 1.00 40.62 279 VAL A CA 1
ATOM 2097 C C . VAL A 1 279 ? -26.589 20.813 10.600 1.00 40.62 279 VAL A C 1
ATOM 2099 O O . VAL A 1 279 ? -25.533 21.313 10.221 1.00 40.62 279 VAL A O 1
ATOM 2102 N N . ILE A 1 280 ? -27.187 21.173 11.736 1.00 34.94 280 ILE A N 1
ATOM 2103 C CA . ILE A 1 280 ? -26.521 21.957 12.780 1.00 34.94 280 ILE A CA 1
ATOM 2104 C C . ILE A 1 280 ? -25.638 20.987 13.570 1.00 34.94 280 ILE A C 1
ATOM 2106 O O . ILE A 1 280 ? -26.153 20.092 14.238 1.00 34.94 280 ILE A O 1
ATOM 2110 N N . VAL A 1 281 ? -24.321 21.151 13.450 1.00 35.38 281 VAL A N 1
ATOM 2111 C CA . VAL A 1 281 ? -23.338 20.527 14.343 1.00 35.38 281 VAL A CA 1
ATOM 2112 C C . VAL A 1 281 ? -23.103 21.521 15.479 1.00 35.38 281 VAL A C 1
ATOM 2114 O O . VAL A 1 281 ? -22.641 22.632 15.219 1.00 35.38 281 VAL A O 1
ATOM 2117 N N . ASP A 1 282 ? -23.503 21.142 16.690 1.00 35.00 282 ASP A N 1
ATOM 2118 C CA . ASP A 1 282 ? -23.130 21.814 17.945 1.00 35.00 282 ASP A CA 1
ATOM 2119 C C . ASP A 1 282 ? -21.862 21.149 18.506 1.00 35.00 282 ASP A C 1
ATOM 2121 O O . ASP A 1 282 ? -21.777 19.899 18.413 1.00 35.00 282 ASP A O 1
#

pLDDT: mean 70.57, std 21.95, range [27.27, 97.62]

Secondary structure (DSSP, 8-state):
-------B--SS-EEEEPPSSS-HHHHHHHHGGGBPP-----HHHHHHH--S--EEEEEETTEEEEEE-TT-SS-EEEEE-SSEEEEES-HHHHHHHTT---B-HHHHHHHHHHSS----B-SBTTEEEE-TT-EEEEETT-S---PPPBPPPPPPPPP--S----HHHHHHHTT-EEEEE--SSHHHHHHHHHHHHTT-EEEEEEES-TT-HHHHHHHHHHHHHT---EEE-HHHHHHHHTTSHHHHHHIIIII-TTHHHHHHHTTHHHHHHHH-TT----